Protein AF-A0A940R105-F1 (afdb_monomer)

Mean predicted aligned error: 2.36 Å

Radius of gyration: 15.23 Å; Cα contacts (8 Å, |Δi|>4): 230; chains: 1; bounding box: 35×35×38 Å

Structure (mmCIF, N/CA/C/O backbone):
data_AF-A0A940R105-F1
#
_entry.id   AF-A0A940R105-F1
#
loop_
_atom_site.group_PDB
_atom_site.id
_atom_site.type_symbol
_atom_site.label_atom_id
_atom_site.label_alt_id
_atom_site.label_comp_id
_atom_site.label_asym_id
_atom_site.label_entity_id
_atom_site.label_seq_id
_atom_site.pdbx_PDB_ins_code
_atom_site.Cartn_x
_atom_site.Cartn_y
_atom_site.Cartn_z
_atom_site.occupancy
_atom_site.B_iso_or_equiv
_atom_site.auth_seq_id
_atom_site.auth_comp_id
_atom_site.auth_asym_id
_atom_site.auth_atom_id
_atom_site.pdbx_PDB_model_num
ATOM 1 N N . MET A 1 1 ? 9.827 0.974 -16.600 1.00 92.94 1 MET A N 1
ATOM 2 C CA . MET A 1 1 ? 8.491 1.567 -16.790 1.00 92.94 1 MET A CA 1
ATOM 3 C C . MET A 1 1 ? 8.490 2.946 -16.159 1.00 92.94 1 MET A C 1
ATOM 5 O O . MET A 1 1 ? 9.011 3.076 -15.055 1.00 92.94 1 MET A O 1
ATOM 9 N N . THR A 1 2 ? 7.990 3.961 -16.858 1.00 96.50 2 THR A N 1
ATOM 10 C CA . THR A 1 2 ? 7.765 5.294 -16.276 1.00 96.50 2 THR A CA 1
ATOM 11 C C . THR A 1 2 ? 6.449 5.326 -15.499 1.00 96.50 2 THR A C 1
ATOM 13 O O . THR A 1 2 ? 5.610 4.435 -15.637 1.00 96.50 2 THR A O 1
ATOM 16 N N . ILE A 1 3 ? 6.238 6.355 -14.680 1.00 96.75 3 ILE A N 1
ATOM 17 C CA . ILE A 1 3 ? 4.995 6.475 -13.911 1.00 96.75 3 ILE A CA 1
ATOM 18 C C . ILE A 1 3 ? 3.771 6.687 -14.821 1.00 96.75 3 ILE A C 1
ATOM 20 O O . ILE A 1 3 ? 2.690 6.172 -14.547 1.00 96.75 3 ILE A O 1
ATOM 24 N N . GLU A 1 4 ? 3.940 7.366 -15.957 1.00 97.69 4 GLU A N 1
ATOM 25 C CA . GLU A 1 4 ? 2.885 7.579 -16.954 1.00 97.69 4 GLU A CA 1
ATOM 26 C C . GLU A 1 4 ? 2.471 6.268 -17.638 1.00 97.69 4 GLU A C 1
ATOM 28 O O . GLU A 1 4 ? 1.281 6.025 -17.857 1.00 97.69 4 GLU A O 1
ATOM 33 N N . GLU A 1 5 ? 3.441 5.401 -17.944 1.00 97.88 5 GLU A N 1
ATOM 34 C CA . GLU A 1 5 ? 3.183 4.063 -18.483 1.00 97.88 5 GLU A CA 1
ATOM 35 C C . GLU A 1 5 ? 2.423 3.196 -17.470 1.00 97.88 5 GLU A C 1
ATOM 37 O O . GLU A 1 5 ? 1.481 2.498 -17.847 1.00 97.88 5 GLU A O 1
ATOM 42 N N . ALA A 1 6 ? 2.790 3.274 -16.187 1.00 98.00 6 ALA A N 1
ATOM 43 C CA . ALA A 1 6 ? 2.122 2.543 -15.114 1.00 98.00 6 ALA A CA 1
ATOM 44 C C . ALA A 1 6 ? 0.678 3.015 -14.905 1.00 98.00 6 ALA A C 1
ATOM 46 O O . ALA A 1 6 ? -0.231 2.195 -14.798 1.00 98.00 6 ALA A O 1
ATOM 47 N N . HIS A 1 7 ? 0.437 4.330 -14.925 1.00 97.75 7 HIS A N 1
ATOM 48 C CA . HIS A 1 7 ? -0.919 4.874 -14.878 1.00 97.75 7 HIS A CA 1
ATOM 49 C C . HIS A 1 7 ? -1.757 4.452 -16.084 1.00 97.75 7 HIS A C 1
ATOM 51 O O . HIS A 1 7 ? -2.912 4.073 -15.908 1.00 97.75 7 HIS A O 1
ATOM 57 N N . SER A 1 8 ? -1.181 4.462 -17.286 1.00 97.81 8 SER A N 1
ATOM 58 C CA . SER A 1 8 ? -1.885 4.015 -18.494 1.00 97.81 8 SER A CA 1
ATOM 59 C C . SER A 1 8 ? -2.278 2.537 -18.395 1.00 97.81 8 SER A C 1
ATOM 61 O O . SER A 1 8 ? -3.417 2.181 -18.693 1.00 97.81 8 SER A O 1
ATOM 63 N N . LEU A 1 9 ? -1.362 1.688 -17.910 1.00 97.38 9 LEU A N 1
ATOM 64 C CA . LEU A 1 9 ? -1.628 0.270 -17.671 1.00 97.38 9 LEU A CA 1
ATOM 65 C C . LEU A 1 9 ? -2.746 0.077 -16.642 1.00 97.38 9 LEU A C 1
ATOM 67 O O . LEU A 1 9 ? -3.689 -0.670 -16.887 1.00 97.38 9 LEU A O 1
ATOM 71 N N . LEU A 1 10 ? -2.664 0.788 -15.517 1.00 97.62 10 LEU A N 1
ATOM 72 C CA . LEU A 1 10 ? -3.665 0.749 -14.459 1.00 97.62 10 LEU A CA 1
ATOM 73 C C . LEU A 1 10 ? -5.061 1.142 -14.976 1.00 97.62 10 LEU A C 1
ATOM 75 O O . LEU A 1 10 ? -6.051 0.495 -14.640 1.00 97.62 10 LEU A O 1
ATOM 79 N N . GLU A 1 11 ? -5.163 2.188 -15.799 1.00 96.44 11 GLU A N 1
ATOM 80 C CA . GLU A 1 11 ? -6.444 2.636 -16.358 1.00 96.44 11 GLU A CA 1
ATOM 81 C C . GLU A 1 11 ? -7.064 1.629 -17.332 1.00 96.44 11 GLU A C 1
ATOM 83 O O . GLU A 1 11 ? -8.286 1.462 -17.346 1.00 96.44 11 GLU A O 1
ATOM 88 N N . GLU A 1 12 ? -6.233 0.938 -18.111 1.00 96.94 12 GLU A N 1
ATOM 89 C CA . GLU A 1 12 ? -6.652 -0.136 -19.015 1.00 96.94 12 GLU A CA 1
ATOM 90 C C . GLU A 1 12 ? -7.071 -1.404 -18.245 1.00 96.94 12 GLU A C 1
ATOM 92 O O . GLU A 1 12 ? -8.039 -2.096 -18.601 1.00 96.94 12 GLU A O 1
ATOM 97 N N . TRP A 1 13 ? -6.341 -1.736 -17.180 1.00 97.75 13 TRP A N 1
ATOM 98 C CA . TRP A 1 13 ? -6.495 -3.006 -16.478 1.00 97.75 13 TRP A CA 1
ATOM 99 C C . TRP A 1 13 ? -7.592 -2.983 -15.421 1.00 97.75 13 TRP A C 1
ATOM 101 O O . TRP A 1 13 ? -8.329 -3.963 -15.320 1.00 97.75 13 TRP A O 1
ATOM 111 N N . VAL A 1 14 ? -7.778 -1.851 -14.743 1.00 98.12 14 VAL A N 1
ATOM 112 C CA . VAL A 1 14 ? -8.671 -1.716 -13.587 1.00 98.12 14 VAL A CA 1
ATOM 113 C C . VAL A 1 14 ? -9.808 -0.741 -13.908 1.00 98.12 14 VAL A C 1
ATOM 115 O O . VAL A 1 14 ? -9.671 0.462 -13.657 1.00 98.12 14 VAL A O 1
ATOM 118 N N . PRO A 1 15 ? -10.931 -1.197 -14.503 1.00 95.44 15 PRO A N 1
ATOM 119 C CA . PRO A 1 15 ? -12.074 -0.336 -14.813 1.00 95.44 15 PRO A CA 1
ATOM 120 C C . PRO A 1 15 ? -12.792 0.184 -13.559 1.00 95.44 15 PRO A C 1
ATOM 122 O O . PRO A 1 15 ? -13.407 1.249 -13.616 1.00 95.44 15 PRO A O 1
ATOM 125 N N . ASN A 1 16 ? -12.700 -0.514 -12.424 1.00 97.00 16 ASN A N 1
ATOM 126 C CA . ASN A 1 16 ? -13.264 -0.050 -11.163 1.00 97.00 16 ASN A CA 1
ATOM 127 C C . ASN A 1 16 ? -12.498 1.159 -10.601 1.00 97.00 16 ASN A C 1
ATOM 129 O O . ASN A 1 16 ? -11.385 1.042 -10.090 1.00 97.00 16 ASN A O 1
ATOM 133 N N . GLU A 1 17 ? -13.136 2.329 -10.623 1.00 96.50 17 GLU A N 1
ATOM 134 C CA . GLU A 1 17 ? -12.552 3.584 -10.130 1.00 96.50 17 GLU A CA 1
ATOM 135 C C . GLU A 1 17 ? -12.151 3.536 -8.649 1.00 96.50 17 GLU A C 1
ATOM 137 O O . GLU A 1 17 ? -11.177 4.179 -8.264 1.00 96.50 17 GLU A O 1
ATOM 142 N N . ARG A 1 18 ? -12.862 2.767 -7.812 1.00 95.94 18 ARG A N 1
ATOM 143 C CA . ARG A 1 18 ? -12.542 2.648 -6.380 1.00 95.94 18 ARG A CA 1
ATOM 144 C C . ARG A 1 18 ? -11.294 1.806 -6.156 1.00 95.94 18 ARG A C 1
ATOM 146 O O . ARG A 1 18 ? -10.456 2.199 -5.353 1.00 95.94 18 ARG A O 1
ATOM 153 N N . LEU A 1 19 ? -11.160 0.690 -6.876 1.00 97.38 19 LEU A N 1
ATOM 154 C CA . LEU A 1 19 ? -9.945 -0.128 -6.834 1.00 97.38 19 LEU A CA 1
ATOM 155 C C . LEU A 1 19 ? -8.755 0.660 -7.393 1.00 97.38 19 LEU A C 1
ATOM 157 O O . LEU A 1 19 ? -7.690 0.714 -6.790 1.00 97.38 19 LEU A O 1
ATOM 161 N N . ARG A 1 20 ? -8.974 1.397 -8.485 1.00 97.88 20 ARG A N 1
ATOM 162 C CA . ARG A 1 20 ? -7.962 2.292 -9.047 1.00 97.88 20 ARG A CA 1
ATOM 163 C C . ARG A 1 20 ? -7.516 3.369 -8.055 1.00 97.88 20 ARG A C 1
ATOM 165 O O . ARG A 1 20 ? -6.327 3.670 -7.978 1.00 97.88 20 ARG A O 1
ATOM 172 N N . LEU A 1 21 ? -8.454 3.970 -7.320 1.00 97.94 21 LEU A N 1
ATOM 173 C CA . LEU A 1 21 ? -8.144 4.953 -6.282 1.00 97.94 21 LEU A CA 1
ATOM 174 C C . LEU A 1 21 ? -7.337 4.323 -5.142 1.00 97.94 21 LEU A C 1
ATOM 176 O O . LEU A 1 21 ? -6.340 4.911 -4.736 1.00 97.94 21 LEU A O 1
ATOM 180 N N . HIS A 1 22 ? -7.721 3.130 -4.681 1.00 97.94 22 HIS A N 1
ATOM 181 C CA . HIS A 1 22 ? -6.973 2.364 -3.678 1.00 97.94 22 HIS A CA 1
ATOM 182 C C . HIS A 1 22 ? -5.514 2.152 -4.100 1.00 97.94 22 HIS A C 1
ATOM 184 O O . HIS A 1 22 ? -4.598 2.557 -3.392 1.00 97.94 22 HIS A O 1
ATOM 190 N N . MET A 1 23 ? -5.280 1.649 -5.310 1.00 98.50 23 MET A N 1
ATOM 191 C CA . MET A 1 23 ? -3.924 1.406 -5.814 1.00 98.50 23 MET A CA 1
ATOM 192 C C . MET A 1 23 ? -3.110 2.701 -5.957 1.00 98.50 23 MET A C 1
ATOM 194 O O . MET A 1 23 ? -1.934 2.749 -5.600 1.00 98.50 23 MET A O 1
ATOM 198 N N . LYS A 1 24 ? -3.733 3.799 -6.411 1.00 98.69 24 LYS A N 1
ATOM 199 C CA . LYS A 1 24 ? -3.088 5.128 -6.441 1.00 98.69 24 LYS A CA 1
ATOM 200 C C . LYS A 1 24 ? -2.701 5.604 -5.039 1.00 98.69 24 LYS A C 1
ATOM 202 O O . LYS A 1 24 ? -1.634 6.186 -4.859 1.00 98.69 24 LYS A O 1
ATOM 207 N N . GLN A 1 25 ? -3.564 5.363 -4.058 1.00 98.62 25 GLN A N 1
ATOM 208 C CA . GLN A 1 25 ? -3.335 5.705 -2.660 1.00 98.62 25 GLN A CA 1
ATOM 209 C C . GLN A 1 25 ? -2.177 4.895 -2.064 1.00 98.62 25 GLN A C 1
ATOM 211 O O . GLN A 1 25 ? -1.256 5.495 -1.511 1.00 98.62 25 GLN A O 1
ATOM 216 N N . VAL A 1 26 ? -2.167 3.572 -2.249 1.00 98.75 26 VAL A N 1
ATOM 217 C CA . VAL A 1 26 ? -1.074 2.695 -1.795 1.00 98.75 26 VAL A CA 1
ATOM 218 C C . VAL A 1 26 ? 0.245 3.076 -2.472 1.00 98.75 26 VAL A C 1
ATOM 220 O O . VAL A 1 26 ? 1.250 3.240 -1.786 1.00 98.75 26 VAL A O 1
ATOM 223 N N . GLY A 1 27 ? 0.253 3.310 -3.790 1.00 98.62 27 GLY A N 1
ATOM 224 C CA . GLY A 1 27 ? 1.443 3.763 -4.522 1.00 98.62 27 GLY A CA 1
ATOM 225 C C . GLY A 1 27 ? 2.023 5.077 -3.986 1.00 98.62 27 GLY A C 1
ATOM 226 O O . GLY A 1 27 ? 3.232 5.183 -3.770 1.00 98.62 27 GLY A O 1
ATOM 227 N N . ALA A 1 28 ? 1.172 6.064 -3.694 1.00 98.62 28 ALA A N 1
ATOM 228 C CA . ALA A 1 28 ? 1.615 7.336 -3.126 1.00 98.62 28 ALA A CA 1
ATOM 229 C C . ALA A 1 28 ? 2.181 7.187 -1.706 1.00 98.62 28 ALA A C 1
ATOM 231 O O . ALA A 1 28 ? 3.229 7.760 -1.405 1.00 98.62 28 ALA A O 1
ATOM 232 N N . VAL A 1 29 ? 1.531 6.391 -0.850 1.00 98.75 29 VAL A N 1
ATOM 233 C CA . VAL A 1 29 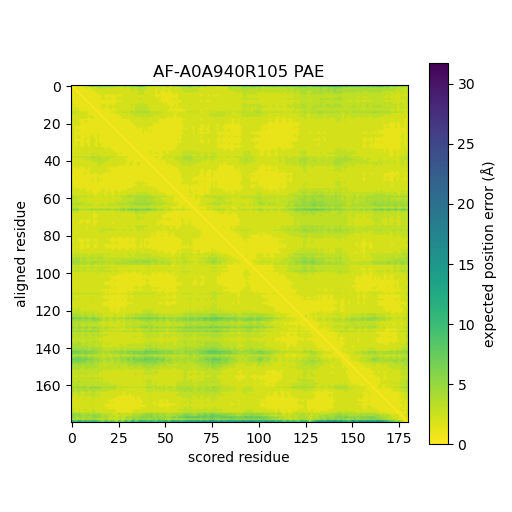? 2.013 6.102 0.511 1.00 98.75 29 VAL A CA 1
ATOM 234 C C . VAL A 1 29 ? 3.350 5.355 0.465 1.00 98.75 29 VAL A C 1
ATOM 236 O O . VAL A 1 29 ? 4.289 5.743 1.157 1.00 98.75 29 VAL A O 1
ATOM 239 N N . MET A 1 30 ? 3.480 4.348 -0.402 1.00 98.75 30 MET A N 1
ATOM 240 C CA . MET A 1 30 ? 4.726 3.606 -0.623 1.00 98.75 30 MET A CA 1
ATOM 241 C C . MET A 1 30 ? 5.872 4.535 -1.044 1.00 98.75 30 MET A C 1
ATOM 243 O O . MET A 1 30 ? 6.951 4.508 -0.449 1.00 98.75 30 MET A O 1
ATOM 247 N N . LYS A 1 31 ? 5.638 5.409 -2.030 1.00 98.75 31 LYS A N 1
ATOM 248 C CA . LYS A 1 31 ? 6.629 6.394 -2.486 1.00 98.75 31 LYS A CA 1
ATOM 249 C C . LYS A 1 31 ? 7.051 7.346 -1.371 1.00 98.75 31 LYS A C 1
ATOM 251 O O . LYS A 1 31 ? 8.242 7.599 -1.194 1.00 98.75 31 LYS A O 1
ATOM 256 N N . ALA A 1 32 ? 6.077 7.888 -0.640 1.00 98.69 32 ALA A N 1
ATOM 257 C CA . ALA A 1 32 ? 6.341 8.801 0.460 1.00 98.69 32 ALA A CA 1
ATOM 258 C C . ALA A 1 32 ? 7.185 8.112 1.538 1.00 98.69 32 ALA A C 1
ATOM 260 O O . ALA A 1 32 ? 8.148 8.699 2.028 1.00 98.69 32 ALA A O 1
ATOM 261 N N . TRP A 1 33 ? 6.879 6.853 1.869 1.00 98.75 33 TRP A N 1
ATOM 262 C CA . TRP A 1 33 ? 7.635 6.095 2.865 1.00 98.75 33 TRP A CA 1
ATOM 263 C C . TRP A 1 33 ? 9.086 5.890 2.438 1.00 98.75 33 TRP A C 1
ATOM 265 O O . TRP A 1 33 ? 10.003 6.168 3.211 1.00 98.75 33 TRP A O 1
ATOM 275 N N . ALA A 1 34 ? 9.301 5.480 1.186 1.00 98.75 34 ALA A N 1
ATOM 276 C CA . ALA A 1 34 ? 10.638 5.321 0.628 1.00 98.75 34 ALA A CA 1
ATOM 277 C C . ALA A 1 34 ? 11.473 6.603 0.789 1.00 98.75 34 ALA A C 1
ATOM 279 O O . ALA A 1 34 ? 12.618 6.557 1.233 1.00 98.75 34 ALA A O 1
ATOM 280 N N . ILE A 1 35 ? 10.893 7.765 0.480 1.00 98.69 35 ILE A N 1
ATOM 281 C CA . ILE A 1 35 ? 11.593 9.052 0.567 1.00 98.69 35 ILE A CA 1
ATOM 282 C C . ILE A 1 35 ? 11.839 9.453 2.028 1.00 98.69 35 ILE A C 1
ATOM 284 O O . ILE A 1 35 ? 12.961 9.799 2.393 1.00 98.69 35 ILE A O 1
ATOM 288 N N . GLU A 1 36 ? 10.804 9.426 2.866 1.00 98.50 36 GLU A N 1
ATOM 289 C CA . GLU A 1 36 ? 10.835 10.049 4.194 1.00 98.50 36 GLU A CA 1
ATOM 290 C C . GLU A 1 36 ? 11.417 9.158 5.289 1.00 98.50 36 GLU A C 1
ATOM 292 O O . GLU A 1 36 ? 11.952 9.668 6.277 1.00 98.50 36 GLU A O 1
ATOM 297 N N . LYS A 1 37 ? 11.279 7.837 5.153 1.00 98.25 37 LYS A N 1
ATOM 298 C CA . LYS A 1 37 ? 11.692 6.865 6.173 1.00 98.25 37 LYS A CA 1
ATOM 299 C C . LYS A 1 37 ? 12.920 6.077 5.751 1.00 98.25 37 LYS A C 1
ATOM 301 O O . LYS A 1 37 ? 13.809 5.879 6.575 1.00 98.25 37 LYS A O 1
ATOM 306 N N . GLU A 1 38 ? 13.017 5.727 4.471 1.00 98.00 38 GLU A N 1
ATOM 307 C CA . GLU A 1 38 ? 14.151 4.957 3.942 1.00 98.00 38 GLU A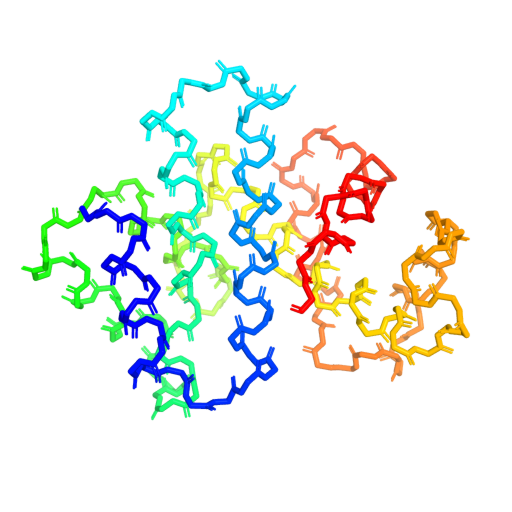 CA 1
ATOM 308 C C . GLU A 1 38 ? 15.254 5.838 3.328 1.00 98.00 38 GLU A C 1
ATOM 310 O O . GLU A 1 38 ? 16.328 5.337 3.003 1.00 98.00 38 GLU A O 1
ATOM 315 N N . ASN A 1 39 ? 15.037 7.156 3.199 1.00 98.12 39 ASN A N 1
ATOM 316 C CA . ASN A 1 39 ? 15.949 8.093 2.521 1.00 98.12 39 ASN A CA 1
ATOM 317 C C . ASN A 1 39 ? 16.301 7.651 1.086 1.00 98.12 39 ASN A C 1
ATOM 319 O O . ASN A 1 39 ? 17.433 7.820 0.624 1.00 98.12 39 ASN A O 1
ATOM 323 N N . ALA A 1 40 ? 15.332 7.052 0.394 1.00 98.38 40 ALA A N 1
ATOM 324 C CA . ALA A 1 40 ? 15.493 6.514 -0.946 1.00 98.38 40 ALA A CA 1
ATOM 325 C C . ALA A 1 40 ? 15.748 7.617 -1.984 1.00 98.38 40 ALA A C 1
ATOM 327 O O . ALA A 1 40 ? 15.188 8.715 -1.917 1.00 98.38 40 ALA A O 1
ATOM 328 N N . ASP A 1 41 ? 16.558 7.300 -2.995 1.00 98.44 41 ASP A N 1
ATOM 329 C CA . ASP A 1 41 ? 16.679 8.142 -4.180 1.00 98.44 41 ASP A CA 1
ATOM 330 C C . ASP A 1 41 ? 15.425 8.053 -5.070 1.00 98.44 41 ASP A C 1
ATOM 332 O O . ASP A 1 41 ? 14.531 7.230 -4.863 1.00 98.44 41 ASP A O 1
ATOM 336 N N . ALA A 1 42 ? 15.346 8.912 -6.088 1.00 98.06 42 ALA A N 1
ATOM 337 C CA . ALA A 1 42 ? 14.175 8.977 -6.963 1.00 98.06 42 ALA A CA 1
ATOM 338 C C . ALA A 1 42 ? 13.908 7.660 -7.716 1.00 98.06 42 ALA A C 1
ATOM 340 O O . ALA A 1 42 ? 12.753 7.319 -7.961 1.00 98.06 42 ALA A O 1
ATOM 341 N N . ALA A 1 43 ? 14.961 6.918 -8.076 1.00 98.12 43 ALA A N 1
ATOM 342 C CA . ALA A 1 43 ? 14.829 5.646 -8.780 1.00 98.12 43 ALA A CA 1
ATOM 343 C C . ALA A 1 43 ? 14.254 4.557 -7.864 1.00 98.12 43 ALA A C 1
ATOM 345 O O . ALA A 1 43 ? 13.351 3.825 -8.262 1.00 98.12 43 ALA A O 1
ATOM 346 N N . THR A 1 44 ? 14.727 4.490 -6.621 1.00 98.56 44 THR A N 1
ATOM 347 C CA . THR A 1 44 ? 14.237 3.553 -5.609 1.00 98.56 44 THR A CA 1
ATOM 348 C C . THR A 1 44 ? 12.820 3.916 -5.173 1.00 98.56 44 THR A C 1
ATOM 350 O O . THR A 1 44 ? 11.959 3.044 -5.134 1.00 98.56 44 THR A O 1
ATOM 353 N N . ALA A 1 45 ? 12.523 5.196 -4.938 1.00 98.69 45 ALA A N 1
ATOM 354 C CA . ALA A 1 45 ? 11.169 5.645 -4.609 1.00 98.69 45 ALA A CA 1
ATOM 355 C C . ALA A 1 45 ? 10.156 5.334 -5.728 1.00 98.69 45 ALA A C 1
ATOM 357 O O . ALA A 1 45 ? 9.012 4.987 -5.439 1.00 98.69 45 ALA A O 1
ATOM 358 N N . LEU A 1 46 ? 10.576 5.392 -6.999 1.00 98.75 46 LEU A N 1
ATOM 359 C CA . LEU A 1 46 ? 9.738 4.972 -8.124 1.00 98.75 46 LEU A CA 1
ATOM 360 C C . LEU A 1 46 ? 9.421 3.469 -8.074 1.00 98.75 46 LEU A C 1
ATOM 362 O O . LEU A 1 46 ? 8.293 3.096 -8.371 1.00 98.75 46 LEU A O 1
ATOM 366 N N . LYS A 1 47 ? 10.356 2.599 -7.662 1.00 98.75 47 LYS A N 1
ATOM 367 C CA . LYS A 1 47 ? 10.062 1.161 -7.484 1.00 98.75 47 LYS A CA 1
ATOM 368 C C . LYS A 1 47 ? 8.924 0.938 -6.481 1.00 98.75 47 LYS A C 1
ATOM 370 O O . LYS A 1 47 ? 8.000 0.181 -6.764 1.00 98.75 47 LYS A O 1
ATOM 375 N N . TRP A 1 48 ? 8.971 1.642 -5.350 1.00 98.88 48 TRP A N 1
ATOM 376 C CA . TRP A 1 48 ? 7.940 1.584 -4.310 1.00 98.88 48 TRP A CA 1
ATOM 377 C C . TRP A 1 48 ? 6.583 2.078 -4.826 1.00 98.88 48 TRP A C 1
ATOM 379 O O . TRP A 1 48 ? 5.563 1.428 -4.602 1.00 98.88 48 TRP A O 1
ATOM 389 N N . GLU A 1 49 ? 6.578 3.193 -5.563 1.00 98.81 49 GLU A N 1
ATOM 390 C CA . GLU A 1 49 ? 5.371 3.730 -6.200 1.00 98.81 49 GLU A CA 1
ATOM 391 C C . GLU A 1 49 ? 4.759 2.733 -7.189 1.00 98.81 49 GLU A C 1
ATOM 393 O O . GLU A 1 49 ? 3.558 2.483 -7.136 1.00 98.81 49 GLU A O 1
ATOM 398 N N . LEU A 1 50 ? 5.580 2.131 -8.057 1.00 98.88 50 LEU A N 1
ATOM 399 C CA . LEU A 1 50 ? 5.134 1.152 -9.050 1.00 98.88 50 LEU A CA 1
ATOM 400 C C . LEU A 1 50 ? 4.537 -0.097 -8.399 1.00 98.88 50 LEU A C 1
ATOM 402 O O . LEU A 1 50 ? 3.499 -0.568 -8.859 1.00 98.88 50 LEU A O 1
ATOM 406 N N . ALA A 1 51 ? 5.160 -0.608 -7.332 1.00 98.81 51 ALA A N 1
ATOM 407 C CA . ALA A 1 51 ? 4.652 -1.771 -6.613 1.00 98.81 51 ALA A CA 1
ATOM 408 C C . ALA A 1 51 ? 3.254 -1.496 -6.039 1.00 98.81 51 ALA A C 1
ATOM 410 O O . ALA A 1 51 ? 2.308 -2.223 -6.335 1.00 98.81 51 ALA A O 1
ATOM 411 N N . GLY A 1 52 ? 3.089 -0.388 -5.310 1.00 98.69 52 GLY A N 1
ATOM 412 C CA . GLY A 1 52 ? 1.784 -0.006 -4.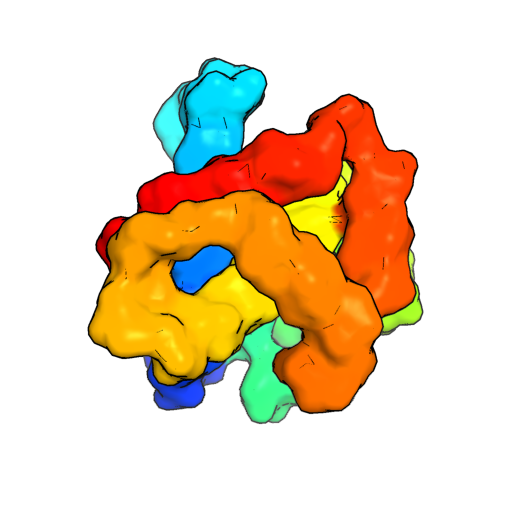768 1.00 98.69 52 GLY A CA 1
ATOM 413 C C . GLY A 1 52 ? 0.746 0.314 -5.851 1.00 98.69 52 GLY A C 1
ATOM 414 O O . GLY A 1 52 ? -0.419 -0.045 -5.709 1.00 98.69 52 GLY A O 1
ATOM 415 N N . LEU A 1 53 ? 1.154 0.928 -6.964 1.00 98.62 53 LEU A N 1
ATOM 416 C CA . LEU A 1 53 ? 0.247 1.326 -8.043 1.00 98.62 53 LEU A CA 1
ATOM 417 C C . LEU A 1 53 ? -0.283 0.149 -8.872 1.00 98.62 53 LEU A C 1
ATOM 419 O O . LEU A 1 53 ? -1.293 0.319 -9.551 1.00 98.62 53 LEU A O 1
ATOM 423 N N . LEU A 1 54 ? 0.394 -1.004 -8.861 1.00 98.75 54 LEU A N 1
ATOM 424 C CA . LEU A 1 54 ? 0.090 -2.132 -9.748 1.00 98.75 54 LEU A CA 1
ATOM 425 C C . LEU A 1 54 ? -0.250 -3.441 -9.019 1.00 98.75 54 LEU A C 1
ATOM 427 O O . LEU A 1 54 ? -0.639 -4.381 -9.705 1.00 98.75 54 LEU A O 1
ATOM 431 N N . HIS A 1 55 ? -0.143 -3.513 -7.685 1.00 98.62 55 HIS A N 1
ATOM 432 C CA . HIS A 1 55 ? -0.280 -4.778 -6.943 1.00 98.62 55 HIS A CA 1
ATOM 433 C C . HIS A 1 55 ? -1.568 -5.562 -7.243 1.00 98.62 55 HIS A C 1
ATOM 435 O O . HIS A 1 55 ? -1.489 -6.753 -7.514 1.00 98.62 55 HIS A O 1
ATOM 441 N N . ASP A 1 56 ? -2.706 -4.870 -7.314 1.00 98.25 56 ASP A N 1
ATOM 442 C CA . ASP A 1 56 ? -4.044 -5.427 -7.573 1.00 98.25 56 ASP A CA 1
ATOM 443 C C . ASP A 1 56 ? -4.502 -5.374 -9.044 1.00 98.25 56 ASP A C 1
ATOM 445 O O . ASP A 1 56 ? -5.691 -5.518 -9.344 1.00 98.25 56 ASP A O 1
ATOM 449 N N . ALA A 1 57 ? -3.609 -5.102 -10.002 1.00 98.06 57 ALA A N 1
ATOM 450 C CA . ALA A 1 57 ? -4.036 -4.729 -11.357 1.00 98.06 57 ALA A CA 1
ATOM 451 C C . ALA A 1 57 ? -4.815 -5.837 -12.095 1.00 98.06 57 ALA A C 1
ATOM 453 O O . ALA A 1 57 ? -5.588 -5.548 -13.011 1.00 98.06 57 ALA A O 1
ATOM 454 N N . ASP A 1 58 ? -4.630 -7.097 -11.708 1.00 97.62 58 ASP A N 1
ATOM 455 C CA . ASP A 1 58 ? -5.355 -8.258 -12.222 1.00 97.62 58 ASP A CA 1
ATOM 456 C C . ASP A 1 58 ? -6.545 -8.698 -11.350 1.00 97.62 58 ASP A C 1
ATOM 458 O O . ASP A 1 58 ? -7.371 -9.471 -11.838 1.00 97.62 58 ASP A O 1
ATOM 462 N N . TRP A 1 59 ? -6.705 -8.169 -10.130 1.00 96.38 59 TRP A N 1
ATOM 463 C CA . TRP A 1 59 ? -7.684 -8.637 -9.136 1.00 96.38 59 TRP A CA 1
ATOM 464 C C . TRP A 1 59 ? -9.128 -8.665 -9.653 1.00 96.38 59 TRP A C 1
ATOM 466 O O . TRP A 1 59 ? -9.824 -9.670 -9.540 1.00 96.38 59 TRP A O 1
ATOM 476 N N . GLU A 1 60 ? -9.601 -7.571 -10.261 1.00 94.06 60 GLU A N 1
ATOM 477 C CA . GLU A 1 60 ? -10.997 -7.466 -10.714 1.00 94.06 60 GLU A CA 1
ATOM 478 C C . GLU A 1 60 ? -11.322 -8.439 -11.860 1.00 94.06 60 GLU A C 1
ATOM 480 O O . GLU A 1 60 ? -12.426 -8.983 -11.926 1.00 94.06 60 GLU A O 1
ATOM 485 N N . LYS A 1 61 ? -10.376 -8.642 -12.784 1.00 94.88 61 LYS A N 1
ATOM 486 C CA . LYS A 1 61 ? -10.583 -9.452 -13.995 1.00 94.88 61 LYS A CA 1
ATOM 487 C C . LYS A 1 61 ? -10.263 -10.929 -13.770 1.00 94.88 61 LYS A C 1
ATOM 489 O O . LYS A 1 61 ? -10.877 -11.775 -14.419 1.00 94.88 61 LYS A O 1
ATOM 494 N N . TYR A 1 62 ? -9.321 -11.224 -12.877 1.00 95.81 62 TYR A N 1
ATOM 495 C CA . TYR A 1 62 ? -8.750 -12.552 -12.663 1.00 95.81 62 TYR A CA 1
ATOM 496 C C . TYR A 1 62 ? -8.559 -12.867 -11.165 1.00 95.81 62 TYR A C 1
ATOM 498 O O . TYR A 1 62 ? -7.450 -13.199 -10.750 1.00 95.81 62 TYR A O 1
ATOM 506 N N . PRO A 1 63 ? -9.615 -12.800 -10.334 1.00 94.44 63 PRO A N 1
ATOM 507 C CA . PRO A 1 63 ? -9.482 -12.945 -8.881 1.00 94.44 63 PRO A CA 1
ATOM 508 C C . PRO A 1 63 ? -8.932 -14.312 -8.445 1.00 94.44 63 PRO A C 1
ATOM 510 O O . PRO A 1 63 ? -8.170 -14.385 -7.489 1.00 94.44 63 PRO A O 1
ATOM 513 N N . ASP A 1 64 ? -9.274 -15.392 -9.158 1.00 94.94 64 ASP A N 1
ATOM 514 C CA . ASP A 1 64 ? -8.806 -16.754 -8.842 1.00 94.94 64 ASP A CA 1
ATOM 515 C C . ASP A 1 64 ? -7.338 -16.997 -9.240 1.00 94.94 64 ASP A C 1
ATOM 517 O O . ASP A 1 64 ? -6.722 -17.962 -8.790 1.00 94.94 64 ASP A O 1
ATOM 521 N N . ASP A 1 65 ? -6.793 -16.139 -10.105 1.00 94.75 65 ASP A N 1
ATOM 522 C CA . ASP A 1 65 ? -5.432 -16.232 -10.635 1.00 94.75 65 ASP A CA 1
ATOM 523 C C . ASP A 1 65 ? -4.516 -15.117 -10.110 1.00 94.75 65 ASP A C 1
ATOM 525 O O . ASP A 1 65 ? -3.341 -15.080 -10.466 1.00 94.75 65 ASP A O 1
ATOM 529 N N . HIS A 1 66 ? -5.012 -14.204 -9.280 1.00 96.44 66 HIS A N 1
ATOM 530 C CA . HIS A 1 66 ? -4.208 -13.142 -8.687 1.00 96.44 66 HIS A CA 1
ATOM 531 C C . HIS A 1 66 ? -3.159 -13.728 -7.714 1.00 96.44 66 HIS A C 1
ATOM 533 O O . HIS A 1 66 ? -3.475 -14.619 -6.927 1.00 96.44 66 HIS A O 1
ATOM 539 N N . CYS A 1 67 ? -1.887 -13.312 -7.722 1.00 95.19 67 CYS A N 1
ATOM 540 C CA . CYS A 1 67 ? -1.227 -12.255 -8.517 1.00 95.19 67 CYS A CA 1
ATOM 541 C C . CYS A 1 67 ? -0.570 -12.727 -9.830 1.00 95.19 67 CYS A C 1
ATOM 543 O O . CYS A 1 67 ? 0.263 -12.020 -10.405 1.00 95.19 67 CYS A O 1
ATOM 545 N N . ARG A 1 68 ? -0.817 -13.960 -10.280 1.00 96.56 68 ARG A N 1
ATOM 546 C CA . ARG A 1 68 ? -0.061 -14.580 -11.379 1.00 96.56 68 ARG A CA 1
ATOM 547 C C . ARG A 1 68 ? -0.138 -13.759 -12.667 1.00 96.56 68 ARG A C 1
ATOM 549 O O . ARG A 1 68 ? 0.876 -13.605 -13.344 1.00 96.56 68 ARG A O 1
ATOM 556 N N . ILE A 1 69 ? -1.314 -13.228 -13.005 1.00 98.12 69 ILE A N 1
ATOM 557 C CA . ILE A 1 69 ? -1.532 -12.531 -14.280 1.00 98.12 69 ILE A CA 1
ATOM 558 C C . ILE A 1 69 ? -0.754 -11.215 -14.327 1.00 98.12 69 ILE A C 1
ATOM 560 O O . ILE A 1 69 ? -0.123 -10.919 -15.345 1.00 98.12 69 ILE A O 1
ATOM 564 N N . ILE A 1 70 ? -0.767 -10.430 -13.245 1.00 98.00 70 ILE A N 1
ATOM 565 C CA . ILE A 1 70 ? 0.015 -9.192 -13.204 1.00 98.00 70 ILE A CA 1
ATOM 566 C C . ILE A 1 70 ? 1.520 -9.478 -13.186 1.00 98.00 70 ILE A C 1
ATOM 568 O O . ILE A 1 70 ? 2.274 -8.798 -13.881 1.00 98.00 70 ILE A O 1
ATOM 572 N N . ILE A 1 71 ? 1.968 -10.518 -12.477 1.00 98.12 71 ILE A N 1
ATOM 573 C CA . ILE A 1 71 ? 3.384 -10.911 -12.441 1.00 98.12 71 ILE A CA 1
ATOM 574 C C . ILE A 1 71 ? 3.885 -11.271 -13.846 1.00 98.12 71 ILE A C 1
ATOM 576 O O . ILE A 1 71 ? 4.867 -10.687 -14.302 1.00 98.12 71 ILE A O 1
ATOM 580 N N . GLU A 1 72 ? 3.177 -12.147 -14.567 1.00 98.25 72 GLU A N 1
ATOM 581 C CA . GLU A 1 72 ? 3.532 -12.548 -15.939 1.00 98.25 72 GLU A CA 1
ATOM 582 C C . GLU A 1 72 ? 3.624 -11.335 -16.888 1.00 98.25 72 GLU A C 1
ATOM 584 O O . GLU A 1 72 ? 4.516 -11.248 -17.741 1.00 98.25 72 GLU A O 1
ATOM 589 N N . GLU A 1 73 ? 2.723 -10.359 -16.735 1.00 98.19 73 GLU A N 1
ATOM 590 C CA . GLU A 1 73 ? 2.739 -9.128 -17.527 1.00 98.19 73 GLU A CA 1
ATOM 591 C C . GLU A 1 73 ? 3.967 -8.258 -17.232 1.00 98.19 73 GLU A C 1
ATOM 593 O O . GLU A 1 73 ? 4.598 -7.730 -18.157 1.00 98.19 73 GLU A O 1
ATOM 598 N N . LEU A 1 74 ? 4.319 -8.099 -15.956 1.00 98.25 74 LEU A N 1
ATOM 599 C CA . LEU A 1 74 ? 5.468 -7.299 -15.533 1.00 98.25 74 LEU A CA 1
ATOM 600 C C . LEU A 1 74 ? 6.795 -7.970 -15.910 1.00 98.25 74 LEU A C 1
ATOM 602 O O . LEU A 1 74 ? 7.716 -7.283 -16.360 1.00 98.25 74 LEU A O 1
ATOM 606 N N . GLU A 1 75 ? 6.878 -9.298 -15.843 1.00 98.44 75 GLU A N 1
ATOM 607 C CA . GLU A 1 75 ? 8.019 -10.068 -16.352 1.00 98.44 75 GLU A CA 1
ATOM 608 C C . GLU A 1 75 ? 8.193 -9.874 -17.863 1.00 98.44 75 GLU A C 1
ATOM 610 O O . GLU A 1 75 ? 9.292 -9.567 -18.335 1.00 98.44 75 GLU A O 1
ATOM 615 N N . ARG A 1 76 ? 7.103 -9.958 -18.640 1.00 98.19 76 ARG A N 1
ATOM 616 C CA . ARG A 1 76 ? 7.126 -9.712 -20.093 1.00 98.19 76 ARG A CA 1
ATOM 617 C C . ARG A 1 76 ? 7.61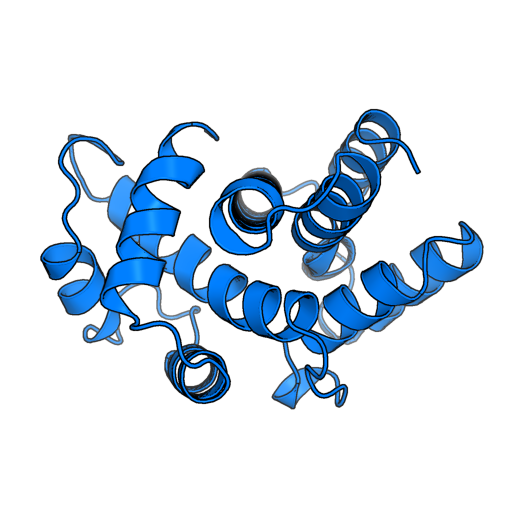3 -8.303 -20.433 1.00 98.19 76 ARG A C 1
ATOM 619 O O . ARG A 1 76 ? 8.293 -8.107 -21.443 1.00 98.19 76 ARG A O 1
ATOM 626 N N . ARG A 1 77 ? 7.271 -7.322 -19.596 1.00 97.75 77 ARG A N 1
ATOM 627 C CA . ARG A 1 77 ? 7.725 -5.926 -19.702 1.00 97.75 77 ARG A CA 1
ATOM 628 C C . ARG A 1 77 ? 9.135 -5.694 -19.153 1.00 97.75 77 ARG A C 1
ATOM 630 O O . ARG A 1 77 ? 9.611 -4.564 -19.235 1.00 97.75 77 ARG A O 1
ATOM 637 N N . GLN A 1 78 ? 9.797 -6.733 -18.638 1.00 97.81 78 GLN A N 1
ATOM 638 C CA . GLN A 1 78 ? 11.135 -6.670 -18.042 1.00 97.81 78 GLN A CA 1
ATOM 639 C C . GLN A 1 78 ? 11.206 -5.639 -16.908 1.00 97.81 78 GLN A C 1
ATOM 641 O O . GLN A 1 78 ? 12.140 -4.839 -16.823 1.00 97.81 78 GLN A O 1
ATOM 646 N N . ILE A 1 79 ? 10.172 -5.617 -16.066 1.00 98.31 79 ILE A N 1
ATOM 647 C CA . ILE A 1 79 ? 10.152 -4.781 -14.868 1.00 98.31 79 ILE A CA 1
ATOM 648 C C . ILE A 1 79 ? 11.138 -5.328 -13.843 1.00 98.31 79 ILE A C 1
ATOM 650 O O . ILE A 1 79 ? 11.461 -6.513 -13.827 1.00 98.31 79 ILE A O 1
ATOM 654 N N . ASP A 1 80 ? 11.654 -4.418 -13.023 1.00 98.25 80 ASP A N 1
ATOM 655 C CA . ASP A 1 80 ? 12.625 -4.728 -11.988 1.00 98.25 80 ASP A CA 1
ATOM 656 C C . ASP A 1 80 ? 12.108 -5.857 -11.067 1.00 98.25 80 ASP A C 1
ATOM 658 O O . ASP A 1 80 ? 10.985 -5.745 -10.558 1.00 98.25 80 ASP A O 1
ATOM 662 N N . PRO A 1 81 ? 12.895 -6.928 -10.846 1.00 98.38 81 PRO A N 1
ATOM 663 C CA . PRO A 1 81 ? 12.478 -8.062 -10.026 1.00 98.38 81 PRO A CA 1
ATOM 664 C C . PRO A 1 81 ? 12.062 -7.688 -8.602 1.00 98.38 81 PRO A C 1
ATOM 666 O O . PRO A 1 81 ? 11.180 -8.347 -8.058 1.00 98.38 81 PRO A O 1
ATOM 669 N N . ASP A 1 82 ? 12.623 -6.622 -8.018 1.00 98.44 82 ASP A N 1
ATOM 670 C CA . ASP A 1 82 ? 12.243 -6.177 -6.671 1.00 98.44 82 ASP A CA 1
ATOM 671 C C . ASP A 1 82 ? 10.780 -5.706 -6.643 1.00 98.44 82 ASP A C 1
ATOM 673 O O . ASP A 1 82 ? 10.048 -5.970 -5.693 1.00 98.44 82 ASP A O 1
ATOM 677 N N . VAL A 1 83 ? 10.326 -5.023 -7.703 1.00 98.81 83 VAL A N 1
ATOM 678 C CA . VAL A 1 83 ? 8.932 -4.557 -7.832 1.00 98.81 83 VAL A CA 1
ATOM 679 C C . VAL A 1 83 ? 7.991 -5.748 -7.983 1.00 98.81 83 VAL A C 1
ATOM 681 O O . VAL A 1 83 ? 6.941 -5.787 -7.346 1.00 98.81 83 VAL A O 1
ATOM 684 N N . ILE A 1 84 ? 8.378 -6.726 -8.806 1.00 98.75 84 ILE A N 1
ATOM 685 C CA . ILE A 1 84 ? 7.591 -7.942 -9.044 1.00 98.75 84 ILE A CA 1
ATOM 686 C C . ILE A 1 84 ? 7.480 -8.765 -7.756 1.00 98.75 84 ILE A C 1
ATOM 688 O O . ILE A 1 84 ? 6.382 -9.191 -7.409 1.00 98.75 84 ILE A O 1
ATOM 692 N N . HIS A 1 85 ? 8.583 -8.947 -7.025 1.00 98.81 85 HIS A N 1
ATOM 693 C CA . HIS A 1 85 ? 8.589 -9.674 -5.755 1.00 98.81 85 HIS A CA 1
ATOM 694 C C . HIS A 1 85 ? 7.706 -8.990 -4.708 1.00 98.81 85 HIS A C 1
ATOM 696 O O . HIS A 1 85 ? 6.866 -9.639 -4.090 1.00 98.81 85 HIS A O 1
ATOM 702 N N . CYS A 1 86 ? 7.833 -7.669 -4.574 1.00 98.81 86 CYS A N 1
ATOM 703 C CA . CYS A 1 86 ? 7.000 -6.877 -3.679 1.00 98.81 86 CYS A CA 1
ATOM 704 C C . CYS A 1 86 ? 5.505 -7.075 -3.979 1.00 98.81 86 CYS A C 1
ATOM 706 O O . CYS A 1 86 ? 4.752 -7.446 -3.080 1.00 98.81 86 CYS A O 1
ATOM 708 N N . ILE A 1 87 ? 5.096 -6.968 -5.251 1.00 98.75 87 ILE A N 1
ATOM 709 C CA . ILE A 1 87 ? 3.718 -7.264 -5.680 1.00 98.75 87 ILE A CA 1
ATOM 710 C C . ILE A 1 87 ? 3.335 -8.716 -5.375 1.00 98.75 87 ILE A C 1
ATOM 712 O O . ILE A 1 87 ? 2.249 -8.962 -4.871 1.00 98.75 87 ILE A O 1
ATOM 716 N N . ALA A 1 88 ? 4.194 -9.698 -5.631 1.00 98.38 88 ALA A N 1
ATOM 717 C CA . ALA A 1 88 ? 3.872 -11.099 -5.355 1.00 98.38 88 ALA A CA 1
ATOM 718 C C . ALA A 1 88 ? 3.688 -11.389 -3.852 1.00 98.38 88 ALA A C 1
ATOM 720 O O . ALA A 1 88 ? 2.932 -12.284 -3.478 1.00 98.38 88 ALA A O 1
ATOM 721 N N . SER A 1 89 ? 4.368 -10.625 -2.996 1.00 98.25 89 SER A N 1
ATOM 722 C CA . SER A 1 89 ? 4.425 -10.835 -1.546 1.00 98.25 89 SER A CA 1
ATOM 723 C C . SER A 1 89 ? 3.370 -10.081 -0.728 1.00 98.25 89 SER A C 1
ATOM 725 O O . SER A 1 89 ? 3.331 -10.251 0.489 1.00 98.25 89 SER A O 1
ATOM 727 N N . HIS A 1 90 ? 2.509 -9.261 -1.348 1.00 97.62 90 HIS A N 1
ATOM 728 C CA . HIS A 1 90 ? 1.554 -8.418 -0.605 1.00 97.62 90 HIS A CA 1
ATOM 729 C C . HIS A 1 90 ? 0.407 -9.202 0.066 1.00 97.62 90 HIS A C 1
ATOM 731 O O . HIS A 1 90 ? -0.325 -8.648 0.877 1.00 97.62 90 HIS A O 1
ATOM 737 N N . GLY A 1 91 ? 0.279 -10.500 -0.224 1.00 96.25 91 GLY A N 1
ATOM 738 C CA . GLY A 1 91 ? -0.675 -11.412 0.405 1.00 96.25 91 GLY A CA 1
ATOM 739 C C . GLY A 1 91 ? -0.062 -12.802 0.602 1.00 96.25 91 GLY A C 1
ATOM 740 O O . GLY A 1 91 ? -0.484 -13.751 -0.062 1.00 96.25 91 GLY A O 1
ATOM 741 N N . PRO A 1 92 ? 0.925 -12.973 1.503 1.00 96.56 92 PRO A N 1
ATOM 742 C CA . PRO A 1 92 ? 1.746 -14.188 1.584 1.00 96.56 92 PRO A CA 1
ATOM 743 C C . PRO A 1 92 ? 0.920 -15.457 1.827 1.00 96.56 92 PRO A C 1
ATOM 745 O O . PRO A 1 92 ? 1.185 -16.508 1.243 1.00 96.56 92 PRO A O 1
ATOM 748 N N . LYS A 1 93 ? -0.146 -15.350 2.628 1.00 94.81 93 LYS A N 1
ATOM 749 C CA . LYS A 1 93 ? -1.089 -16.443 2.913 1.00 94.81 93 LYS A CA 1
ATOM 750 C C . LYS A 1 93 ? -1.853 -16.927 1.674 1.00 94.81 93 LYS A C 1
ATOM 752 O O . LYS A 1 93 ? -2.272 -18.084 1.644 1.00 94.81 93 LYS A O 1
ATOM 757 N N . TYR A 1 94 ? -2.046 -16.056 0.686 1.00 92.56 94 TYR A N 1
ATOM 758 C CA . TYR A 1 94 ? -2.826 -16.328 -0.520 1.00 92.56 94 TYR A CA 1
ATOM 759 C C . TYR A 1 94 ? -1.929 -16.701 -1.704 1.00 92.56 94 TYR A C 1
ATOM 761 O O . TYR A 1 94 ? -2.260 -17.620 -2.449 1.00 92.56 94 TYR A O 1
ATOM 769 N N . PHE A 1 95 ? -0.777 -16.040 -1.843 1.00 92.81 95 PHE A N 1
ATOM 770 C CA . PHE A 1 95 ? 0.087 -16.162 -3.026 1.00 92.81 95 PHE A CA 1
ATOM 771 C C . PHE A 1 95 ? 1.336 -17.016 -2.789 1.00 92.81 95 PHE A C 1
ATOM 773 O O . PHE A 1 95 ? 2.008 -17.407 -3.740 1.00 92.81 95 PHE A O 1
ATOM 780 N N . GLY A 1 96 ? 1.644 -17.344 -1.529 1.00 95.12 96 GLY A N 1
ATOM 781 C CA . GLY A 1 96 ? 2.752 -18.229 -1.167 1.00 95.12 96 GLY A CA 1
ATOM 782 C C . GLY A 1 96 ? 4.144 -17.605 -1.299 1.00 95.12 96 GLY A C 1
ATOM 783 O O . GLY A 1 96 ? 5.130 -18.340 -1.278 1.00 95.12 96 GLY A O 1
ATOM 784 N N . VAL A 1 97 ? 4.231 -16.279 -1.434 1.00 97.94 97 VAL A N 1
ATOM 785 C CA . VAL A 1 97 ? 5.491 -15.524 -1.485 1.00 97.94 97 VAL A CA 1
ATOM 786 C C . VAL A 1 97 ? 5.629 -14.712 -0.204 1.00 97.94 97 VAL A C 1
ATOM 788 O O . VAL A 1 97 ? 4.761 -13.904 0.116 1.00 97.94 97 VAL A O 1
ATOM 791 N N . GLU A 1 98 ? 6.703 -14.941 0.548 1.00 98.12 98 GLU A N 1
ATOM 792 C CA . GLU A 1 98 ? 6.943 -14.252 1.817 1.00 98.12 98 GLU A CA 1
ATOM 793 C C . GLU A 1 98 ? 7.541 -12.853 1.595 1.00 98.12 98 GLU A C 1
ATOM 795 O O . GLU A 1 98 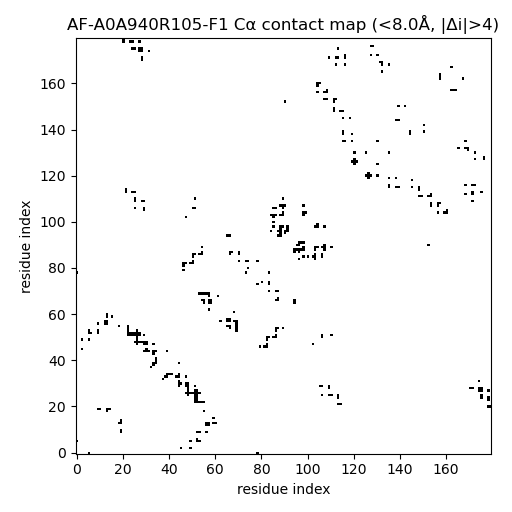? 8.418 -12.694 0.746 1.00 98.12 98 GLU A O 1
ATOM 800 N N . PRO A 1 99 ? 7.128 -11.835 2.372 1.00 98.19 99 PRO A N 1
ATOM 801 C CA . PRO A 1 99 ? 7.753 -10.521 2.319 1.00 98.19 99 PRO A CA 1
ATOM 802 C C . PRO A 1 99 ? 9.130 -10.538 2.998 1.00 98.19 99 PRO A C 1
ATOM 804 O O . PRO A 1 99 ? 9.244 -10.750 4.211 1.00 98.19 99 PRO A O 1
ATOM 807 N N . GLU A 1 100 ? 10.189 -10.270 2.232 1.00 97.88 100 GLU A N 1
ATOM 808 C CA . GLU A 1 100 ? 11.575 -10.349 2.710 1.00 97.88 100 GLU A CA 1
ATOM 809 C C . GLU A 1 100 ? 12.184 -8.957 2.906 1.00 97.88 100 GLU A C 1
ATOM 811 O O . GLU A 1 100 ? 12.711 -8.631 3.983 1.00 97.88 100 GLU A O 1
ATOM 816 N N . SER A 1 101 ? 12.081 -8.125 1.868 1.00 98.50 101 SER A N 1
ATOM 817 C CA . SER A 1 101 ? 12.647 -6.781 1.841 1.00 98.50 101 SER A CA 1
ATOM 818 C C . SER A 1 101 ? 11.829 -5.798 2.687 1.00 98.50 101 SER A C 1
ATOM 820 O O . SER A 1 101 ? 10.695 -6.071 3.090 1.00 98.50 101 SER A O 1
ATOM 822 N N . THR A 1 102 ? 12.386 -4.616 2.963 1.00 98.50 102 THR A N 1
ATOM 823 C CA . THR A 1 102 ? 11.609 -3.540 3.596 1.00 98.50 102 THR A CA 1
ATOM 824 C C . THR A 1 102 ? 10.424 -3.131 2.717 1.00 98.50 102 THR A C 1
ATOM 826 O O . THR A 1 102 ? 9.333 -2.936 3.235 1.00 98.50 102 THR A O 1
ATOM 829 N N . MET A 1 103 ? 10.601 -3.067 1.393 1.00 98.75 103 MET A N 1
ATOM 830 C CA . MET A 1 103 ? 9.532 -2.705 0.454 1.00 98.75 103 MET A CA 1
ATOM 831 C C . MET A 1 103 ? 8.374 -3.714 0.505 1.00 98.75 103 MET A C 1
ATOM 833 O O . MET A 1 103 ? 7.217 -3.309 0.594 1.00 98.75 103 MET A O 1
ATOM 837 N N . ASP A 1 104 ? 8.694 -5.008 0.550 1.00 98.81 104 ASP A N 1
ATOM 838 C CA . ASP A 1 104 ? 7.724 -6.109 0.614 1.00 98.81 104 ASP A CA 1
ATOM 839 C C . ASP A 1 104 ? 6.896 -6.058 1.905 1.00 98.81 104 ASP A C 1
ATOM 841 O O . ASP A 1 104 ? 5.670 -6.165 1.914 1.00 98.81 104 ASP A O 1
ATOM 845 N N . LYS A 1 105 ? 7.575 -5.853 3.037 1.00 98.75 105 LYS A N 1
ATOM 846 C CA . LYS A 1 105 ? 6.906 -5.749 4.338 1.00 98.75 105 LYS A CA 1
ATOM 847 C C . LYS A 1 105 ? 5.989 -4.534 4.382 1.00 98.75 105 LYS A C 1
ATOM 849 O O . LYS A 1 105 ? 4.894 -4.612 4.931 1.00 98.75 105 LYS A O 1
ATOM 854 N N . MET A 1 106 ? 6.426 -3.421 3.798 1.00 98.75 106 MET A N 1
ATOM 855 C CA . MET A 1 106 ? 5.652 -2.188 3.810 1.00 98.75 106 MET A CA 1
ATOM 856 C C . MET A 1 106 ? 4.447 -2.233 2.870 1.00 98.75 106 MET A C 1
ATOM 858 O O . MET A 1 106 ? 3.406 -1.717 3.267 1.00 98.75 106 MET A O 1
ATOM 862 N N . ILE A 1 107 ? 4.513 -2.882 1.698 1.00 98.81 107 ILE A N 1
ATOM 863 C CA . ILE A 1 107 ? 3.312 -3.032 0.855 1.00 98.81 107 ILE A CA 1
ATOM 864 C C . ILE A 1 107 ? 2.243 -3.865 1.563 1.00 98.81 107 ILE A C 1
ATOM 866 O O . ILE A 1 107 ? 1.084 -3.463 1.589 1.00 98.81 107 ILE A O 1
ATOM 870 N N . TYR A 1 108 ? 2.647 -4.948 2.232 1.00 98.50 108 TYR A N 1
ATOM 871 C CA . TYR A 1 108 ? 1.728 -5.812 2.970 1.00 98.50 108 TYR A CA 1
ATOM 872 C C . TYR A 1 108 ? 1.059 -5.075 4.141 1.00 98.50 108 TYR A C 1
ATOM 874 O O . TYR A 1 108 ? -0.120 -5.263 4.430 1.00 98.50 108 TYR A O 1
ATOM 882 N N . VAL A 1 109 ? 1.796 -4.177 4.804 1.00 98.12 109 VAL A N 1
ATOM 883 C CA . VAL A 1 109 ? 1.245 -3.314 5.858 1.00 98.12 109 VAL A CA 1
ATOM 884 C C . VAL A 1 109 ? 0.312 -2.251 5.280 1.00 98.12 109 VAL A C 1
ATOM 886 O O . VAL A 1 109 ? -0.759 -1.999 5.837 1.00 98.12 109 VAL A O 1
ATOM 889 N N . PHE A 1 110 ? 0.726 -1.582 4.205 1.00 98.62 110 PHE A N 1
ATOM 890 C CA . PHE A 1 110 ? 0.008 -0.429 3.683 1.00 98.62 110 PHE A CA 1
ATOM 891 C C . PHE A 1 110 ? -1.251 -0.781 2.923 1.00 98.62 110 PHE A C 1
ATOM 893 O O . PHE A 1 110 ? -2.181 0.014 3.004 1.00 98.62 110 PHE A O 1
ATOM 900 N N . ASP A 1 111 ? -1.306 -1.908 2.226 1.00 98.00 111 ASP A N 1
ATOM 901 C CA . ASP A 1 111 ? -2.456 -2.293 1.411 1.00 98.00 111 ASP A CA 1
ATOM 902 C C . ASP A 1 111 ? -3.764 -2.291 2.236 1.00 98.00 111 ASP A C 1
ATOM 904 O O . ASP A 1 111 ? -4.570 -1.351 2.178 1.00 98.00 111 ASP A O 1
ATOM 908 N N . GLU A 1 112 ? -3.918 -3.253 3.143 1.00 95.19 112 GLU A N 1
ATOM 909 C CA . GLU A 1 112 ? -5.142 -3.402 3.939 1.00 95.19 112 GLU A CA 1
ATOM 910 C C . GLU A 1 112 ? -5.422 -2.194 4.857 1.00 95.19 112 GLU A C 1
ATOM 912 O O . GLU A 1 112 ? -6.573 -1.767 5.043 1.00 95.19 112 GLU A O 1
ATOM 917 N N . LEU A 1 113 ? -4.375 -1.582 5.432 1.00 97.50 113 LEU A N 1
ATOM 918 C CA . LEU A 1 113 ? -4.547 -0.393 6.272 1.00 97.50 113 LEU A CA 1
ATOM 919 C C . LEU A 1 113 ? -5.018 0.821 5.465 1.00 97.50 113 LEU A C 1
ATOM 921 O O . LEU A 1 113 ? -5.883 1.552 5.956 1.00 97.50 113 LEU A O 1
ATOM 925 N N . SER A 1 114 ? -4.519 1.032 4.245 1.00 97.81 114 SER A N 1
ATOM 926 C CA . SER A 1 114 ? -4.936 2.152 3.387 1.00 97.81 114 SER A CA 1
ATOM 927 C C . SER A 1 114 ? -6.407 2.031 3.007 1.00 97.81 114 SER A C 1
ATOM 929 O O . SER A 1 114 ? -7.144 3.023 3.087 1.00 97.81 114 SER A O 1
ATOM 931 N N . GLY A 1 115 ? -6.871 0.817 2.691 1.00 96.19 115 GLY A N 1
ATOM 932 C CA . GLY A 1 115 ? -8.286 0.541 2.439 1.00 96.19 115 GLY A CA 1
ATOM 933 C C . GLY A 1 115 ? -9.165 0.850 3.658 1.00 96.19 115 GLY A C 1
ATOM 934 O O . GLY A 1 115 ? -10.211 1.502 3.546 1.00 96.19 115 GLY A O 1
ATOM 935 N N . LEU A 1 116 ? -8.713 0.467 4.857 1.00 97.69 116 LEU A N 1
ATOM 936 C CA . LEU A 1 116 ? -9.414 0.750 6.111 1.00 97.69 116 LEU A CA 1
ATOM 937 C C . LEU A 1 116 ? -9.486 2.248 6.430 1.00 97.69 116 LEU A C 1
ATOM 939 O O . LEU A 1 116 ? -10.554 2.750 6.805 1.00 97.69 116 LEU A O 1
ATOM 943 N N . VAL A 1 117 ? -8.365 2.966 6.302 1.00 98.06 117 VAL A N 1
ATOM 944 C CA . VAL A 1 117 ? -8.302 4.416 6.535 1.00 98.06 117 VAL A CA 1
ATOM 945 C C . VAL A 1 117 ? -9.190 5.146 5.530 1.00 98.06 117 VAL A C 1
ATOM 947 O O . VAL A 1 117 ? -9.978 6.010 5.932 1.00 98.06 117 VAL A O 1
ATOM 950 N N . HIS A 1 118 ? -9.156 4.752 4.253 1.00 97.69 118 HIS A N 1
ATOM 951 C CA . HIS A 1 118 ? -10.033 5.325 3.237 1.00 97.69 118 HIS A CA 1
ATOM 952 C C . HIS A 1 118 ? -11.507 5.104 3.564 1.00 97.69 118 HIS A C 1
ATOM 954 O O . HIS A 1 118 ? -12.279 6.064 3.599 1.00 97.69 118 HIS A O 1
ATOM 960 N N . ALA A 1 119 ? -11.901 3.872 3.894 1.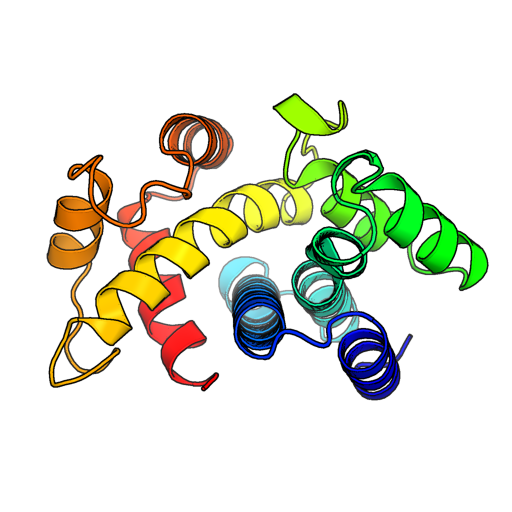00 96.94 119 ALA A N 1
ATOM 961 C CA . ALA A 1 119 ? -13.273 3.572 4.286 1.00 96.94 119 ALA A CA 1
ATOM 962 C C . ALA A 1 119 ? -13.726 4.434 5.475 1.00 96.94 119 ALA A C 1
ATOM 964 O O . ALA A 1 119 ? -14.890 4.835 5.552 1.00 96.94 119 ALA A O 1
ATOM 965 N N . TYR A 1 120 ? -12.815 4.751 6.405 1.00 97.81 120 TYR A N 1
ATOM 966 C CA . TYR A 1 120 ? -13.159 5.580 7.557 1.00 97.81 120 TYR A CA 1
ATOM 967 C C . TYR A 1 120 ? -13.320 7.037 7.137 1.00 97.81 120 TYR A C 1
ATOM 969 O O . TYR A 1 120 ? -14.251 7.697 7.600 1.00 97.81 120 TYR A O 1
ATOM 977 N N . SER A 1 121 ? -12.480 7.516 6.214 1.00 97.38 121 SER A N 1
ATOM 978 C CA . SER A 1 121 ? -12.598 8.854 5.635 1.00 97.38 121 SER A CA 1
ATOM 979 C C . SER A 1 121 ? -13.981 9.077 5.013 1.00 97.38 121 SER A C 1
ATOM 981 O O . SER A 1 121 ? -14.625 10.078 5.316 1.00 97.38 121 SER A O 1
ATOM 983 N N . LEU A 1 122 ? -14.509 8.097 4.271 1.00 96.19 122 LEU A N 1
ATOM 984 C CA . LEU A 1 122 ? -15.814 8.184 3.604 1.00 96.19 122 LEU A CA 1
ATOM 985 C C . LEU A 1 122 ? -16.998 8.319 4.579 1.00 96.19 122 LEU A C 1
ATOM 987 O O . LEU A 1 122 ? -18.059 8.810 4.201 1.00 96.19 122 LEU A O 1
ATOM 991 N N . MET A 1 123 ? -16.836 7.901 5.839 1.00 95.56 123 MET A N 1
ATOM 992 C CA . MET A 1 123 ? -17.860 8.052 6.881 1.00 95.56 123 MET A CA 1
ATOM 993 C C . MET A 1 123 ? -17.783 9.386 7.631 1.00 95.56 123 MET A C 1
ATOM 995 O O . MET A 1 123 ? -18.689 9.710 8.406 1.00 95.56 123 MET A O 1
ATOM 999 N N . ARG A 1 124 ? -16.681 10.128 7.492 1.00 96.75 124 ARG A N 1
ATOM 1000 C CA . ARG A 1 124 ? -16.439 11.360 8.245 1.00 96.75 124 ARG A CA 1
ATOM 1001 C C . ARG A 1 124 ? -16.906 12.566 7.429 1.00 96.75 124 ARG A C 1
ATOM 1003 O O . ARG A 1 124 ? -16.535 12.676 6.266 1.00 96.75 124 ARG A O 1
ATOM 1010 N N . PRO A 1 125 ? -17.604 13.545 8.039 1.00 94.75 125 PRO A N 1
ATOM 1011 C CA . PRO A 1 125 ? -17.953 14.791 7.351 1.00 94.75 125 PRO A CA 1
ATOM 1012 C C . PRO A 1 125 ? -16.741 15.550 6.787 1.00 94.75 125 PRO A C 1
ATOM 1014 O O . PRO A 1 125 ? -16.859 16.208 5.762 1.00 94.75 125 PRO A O 1
ATOM 1017 N N . GLY A 1 126 ? -15.583 15.453 7.455 1.00 94.69 126 GLY A N 1
ATOM 1018 C CA . GLY A 1 126 ? -14.321 16.064 7.021 1.00 94.69 126 GLY A CA 1
ATOM 1019 C C . GLY A 1 126 ? -13.418 15.156 6.181 1.00 94.69 126 GLY A C 1
ATOM 1020 O O . GLY A 1 126 ? -12.290 15.537 5.902 1.00 94.69 126 GLY A O 1
ATOM 1021 N N . GLY A 1 127 ? -13.845 13.944 5.805 1.00 95.75 127 GLY A N 1
ATOM 1022 C CA . GLY A 1 127 ? -12.989 13.026 5.047 1.00 95.75 127 GLY A CA 1
ATOM 1023 C C . GLY A 1 127 ? -11.736 12.620 5.828 1.00 95.75 127 GLY A C 1
ATOM 1024 O O . GLY A 1 127 ? -11.836 12.006 6.893 1.00 95.75 127 GLY A O 1
ATOM 1025 N N . TYR A 1 128 ? -10.559 12.978 5.315 1.00 96.44 128 TYR A N 1
ATOM 1026 C CA . TYR A 1 128 ? -9.274 12.845 6.015 1.00 96.44 128 TYR A CA 1
ATOM 1027 C C . TYR A 1 128 ? -9.009 13.998 6.993 1.00 96.44 128 TYR A C 1
ATOM 1029 O O . TYR A 1 128 ? -8.327 13.810 7.997 1.00 96.44 128 TYR A O 1
ATOM 1037 N N . ASP A 1 129 ? -9.610 15.169 6.775 1.00 96.06 129 ASP A N 1
ATOM 1038 C CA . ASP A 1 129 ? -9.315 16.371 7.550 1.00 96.06 129 ASP A CA 1
ATOM 1039 C C . ASP A 1 129 ? -9.718 16.174 9.023 1.00 96.06 129 ASP A C 1
ATOM 1041 O O . ASP A 1 129 ? -10.830 15.739 9.362 1.00 96.06 129 ASP A O 1
ATOM 1045 N N . GLY A 1 130 ? -8.766 16.421 9.925 1.00 95.31 130 GLY A N 1
ATOM 1046 C CA . GLY A 1 130 ? -8.916 16.193 11.365 1.00 95.31 130 GLY A CA 1
ATOM 1047 C C . GLY A 1 130 ? -9.114 14.725 11.768 1.00 95.31 130 GLY A C 1
ATOM 1048 O O . GLY A 1 130 ? -9.667 14.473 12.841 1.00 95.31 130 GLY A O 1
ATOM 1049 N N . MET A 1 131 ? -8.781 13.755 10.904 1.00 97.75 131 MET A N 1
ATOM 1050 C CA . MET A 1 131 ? -8.759 12.338 11.278 1.00 97.75 131 MET A CA 1
ATOM 1051 C C . MET A 1 131 ? -7.628 12.103 12.277 1.00 97.75 131 MET A C 1
ATOM 1053 O O . MET A 1 131 ? -6.530 12.613 12.095 1.00 97.75 131 MET A O 1
ATOM 1057 N N . ASP A 1 132 ? -7.895 11.330 13.329 1.00 96.69 132 ASP A N 1
ATOM 1058 C CA . ASP A 1 132 ? -6.887 10.953 14.312 1.00 96.69 132 ASP A CA 1
ATOM 1059 C C . ASP A 1 132 ? -6.627 9.439 14.314 1.00 96.69 132 ASP A C 1
ATOM 1061 O O . ASP A 1 132 ? -7.485 8.614 13.974 1.00 96.69 132 ASP A O 1
ATOM 1065 N N . VAL A 1 133 ? -5.427 9.066 14.762 1.00 98.31 133 VAL A N 1
ATOM 1066 C CA . VAL A 1 133 ? -4.998 7.665 14.907 1.00 98.31 133 VAL A CA 1
ATOM 1067 C C . VAL A 1 133 ? -5.964 6.871 15.794 1.00 98.31 133 VAL A C 1
ATOM 1069 O O . VAL A 1 133 ? -6.261 5.703 15.536 1.00 98.31 133 VAL A O 1
ATOM 1072 N N . LYS A 1 134 ? -6.509 7.504 16.842 1.00 98.06 134 LYS A N 1
ATOM 1073 C CA . LYS A 1 134 ? -7.445 6.858 17.776 1.00 98.06 134 LYS A CA 1
ATOM 1074 C C . LYS A 1 134 ? -8.730 6.414 17.078 1.00 98.06 134 LYS A C 1
ATOM 1076 O O . LYS A 1 134 ? -9.208 5.310 17.350 1.00 98.06 134 LYS A O 1
ATOM 1081 N N . GLY A 1 135 ? -9.275 7.240 16.187 1.00 97.81 135 GLY A N 1
ATOM 1082 C CA . GLY A 1 135 ? -10.449 6.924 15.388 1.00 97.81 135 GLY A CA 1
ATOM 1083 C C . GLY A 1 135 ? -10.213 5.722 14.479 1.00 97.81 135 GLY A C 1
ATOM 1084 O O . GLY A 1 135 ? -11.006 4.780 14.509 1.00 97.81 135 GLY A O 1
ATOM 1085 N N . VAL A 1 136 ? -9.091 5.699 13.755 1.00 97.94 136 VAL A N 1
ATOM 1086 C CA . VAL A 1 136 ? -8.718 4.561 12.895 1.00 97.94 136 VAL A CA 1
ATOM 1087 C C . VAL A 1 136 ? -8.558 3.283 13.721 1.00 97.94 136 VAL A C 1
ATOM 1089 O O . VAL A 1 136 ? -9.152 2.259 13.396 1.00 97.94 136 VAL A O 1
ATOM 1092 N N . LYS A 1 137 ? -7.858 3.332 14.861 1.00 98.06 137 LYS A N 1
ATOM 1093 C CA . LYS A 1 137 ? -7.697 2.165 15.750 1.00 98.06 137 LYS A CA 1
ATOM 1094 C C . LYS A 1 137 ? -9.019 1.647 16.308 1.00 98.06 137 LYS A C 1
ATOM 1096 O O . LYS A 1 137 ? -9.159 0.446 16.539 1.00 98.06 137 LYS A O 1
ATOM 1101 N N . LYS A 1 138 ? -9.996 2.526 16.548 1.00 97.69 138 LYS A N 1
ATOM 1102 C CA . LYS A 1 138 ? -11.347 2.106 16.939 1.00 97.69 138 LYS A CA 1
ATOM 1103 C C . LYS A 1 138 ? -12.005 1.311 15.809 1.00 97.69 138 LYS A C 1
ATOM 1105 O O . LYS A 1 138 ? -12.504 0.219 16.060 1.00 97.69 138 LYS A O 1
ATOM 1110 N N . ARG A 1 139 ? -11.927 1.811 14.573 1.00 96.94 139 ARG A N 1
ATOM 1111 C CA . ARG A 1 139 ? -12.436 1.135 13.370 1.00 96.94 139 ARG A CA 1
ATOM 1112 C C . ARG A 1 139 ? -11.731 -0.187 13.073 1.00 96.94 139 ARG A C 1
ATOM 1114 O O . ARG A 1 139 ? -12.384 -1.162 12.715 1.00 96.94 139 ARG A O 1
ATOM 1121 N N . LEU A 1 140 ? -10.429 -0.266 13.327 1.00 96.25 140 LEU A N 1
ATOM 1122 C CA . LEU A 1 140 ? -9.660 -1.504 13.216 1.00 96.25 140 LEU A CA 1
ATOM 1123 C C . LEU A 1 140 ? -10.202 -2.610 14.138 1.00 96.25 140 LEU A C 1
ATOM 1125 O O . LEU A 1 140 ? -10.261 -3.768 13.735 1.00 96.25 140 LEU A O 1
ATOM 1129 N N . LYS A 1 141 ? -10.680 -2.263 15.340 1.00 95.38 141 LYS A N 1
ATOM 1130 C CA . LYS A 1 141 ? -11.280 -3.220 16.292 1.00 95.38 141 LYS A CA 1
ATOM 1131 C C . LYS A 1 141 ? -12.723 -3.608 15.952 1.00 95.38 141 LYS A C 1
ATOM 1133 O O . LYS A 1 141 ? -13.204 -4.646 16.406 1.00 95.38 141 LYS A O 1
ATOM 1138 N N . GLU A 1 142 ? -13.428 -2.785 15.182 1.00 95.94 142 GLU A N 1
ATOM 1139 C CA . GLU A 1 142 ? -14.809 -3.026 14.762 1.00 95.94 142 GLU A CA 1
ATOM 1140 C C . GLU A 1 142 ? -14.834 -3.976 13.554 1.00 95.94 142 GLU A C 1
ATOM 1142 O O . GLU A 1 142 ? -14.741 -3.542 12.412 1.00 95.94 142 GLU A O 1
ATOM 1147 N N . LYS A 1 143 ? -14.988 -5.286 13.789 1.00 91.12 143 LYS A N 1
ATOM 1148 C CA . LYS A 1 143 ? -14.964 -6.310 12.719 1.00 91.12 143 LYS A CA 1
ATOM 1149 C C . LYS A 1 143 ? -16.017 -6.114 11.618 1.00 91.12 143 LYS A C 1
ATOM 1151 O O . LYS A 1 143 ? -15.829 -6.592 10.509 1.00 91.12 143 LYS A O 1
ATOM 1156 N N . SER A 1 144 ? -17.133 -5.452 11.922 1.00 94.25 144 SER A N 1
ATOM 1157 C CA . SER A 1 144 ? -18.178 -5.149 10.937 1.00 94.25 144 SER A CA 1
ATOM 1158 C C . SER A 1 144 ? -17.827 -3.972 10.025 1.00 94.25 144 SER A C 1
ATOM 1160 O O . SER A 1 144 ? -18.430 -3.818 8.966 1.00 94.25 144 SER A O 1
ATOM 1162 N N . PHE A 1 145 ? -16.884 -3.122 10.430 1.00 96.00 145 PHE A N 1
ATOM 1163 C CA . PHE A 1 145 ? -16.440 -1.988 9.639 1.00 96.00 145 PHE A CA 1
ATOM 1164 C C . PHE A 1 145 ? -15.374 -2.442 8.639 1.00 96.00 145 PHE A C 1
ATOM 1166 O O . PHE A 1 145 ? -14.402 -3.071 9.045 1.00 96.00 145 PHE A O 1
ATOM 1173 N N . ALA A 1 146 ? -15.535 -2.113 7.352 1.00 92.94 146 ALA A N 1
ATOM 1174 C CA . ALA A 1 146 ? -14.656 -2.602 6.285 1.00 92.94 146 ALA A CA 1
ATOM 1175 C C . ALA A 1 146 ? -14.431 -4.124 6.412 1.00 92.94 146 ALA A C 1
ATOM 1177 O O . ALA A 1 146 ? -13.313 -4.584 6.624 1.00 92.94 146 ALA A O 1
ATOM 1178 N N . ALA A 1 147 ? -15.527 -4.892 6.376 1.00 92.75 147 ALA A N 1
ATOM 1179 C CA . ALA A 1 147 ? -15.523 -6.329 6.668 1.00 92.75 147 ALA A CA 1
ATOM 1180 C C . ALA A 1 147 ? -14.678 -7.166 5.689 1.00 92.75 147 ALA A C 1
ATOM 1182 O O . ALA A 1 147 ? -14.303 -8.282 6.030 1.00 92.75 147 ALA A O 1
ATOM 1183 N N . ASN A 1 148 ? -14.375 -6.618 4.508 1.00 88.88 148 ASN A N 1
ATOM 1184 C CA . ASN A 1 148 ? -13.498 -7.247 3.521 1.00 88.88 148 ASN A CA 1
ATOM 1185 C C . ASN A 1 148 ? -12.006 -7.050 3.829 1.00 88.88 148 ASN A C 1
ATOM 1187 O O . ASN A 1 148 ? -11.199 -7.737 3.229 1.00 88.88 148 ASN A O 1
ATOM 1191 N N . VAL A 1 149 ? -11.653 -6.140 4.7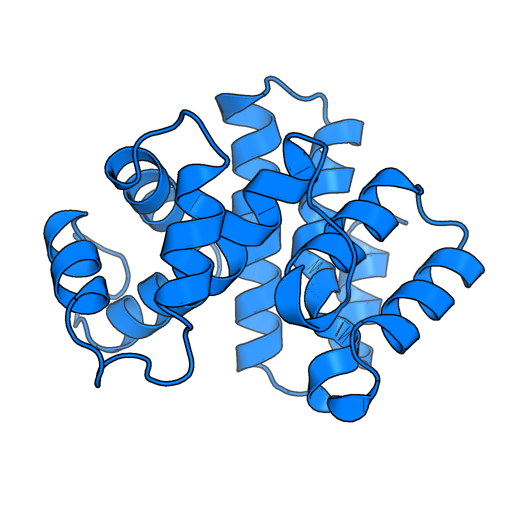47 1.00 91.94 149 VAL A N 1
ATOM 1192 C CA . VAL A 1 149 ? -10.262 -5.887 5.146 1.00 91.94 149 VAL A CA 1
ATOM 1193 C C . VAL A 1 149 ? -9.860 -6.881 6.229 1.00 91.94 149 VAL A C 1
ATOM 1195 O O . VAL A 1 149 ? -10.441 -6.892 7.329 1.00 91.94 149 VAL A O 1
ATOM 1198 N N . SER A 1 150 ? -8.848 -7.697 5.968 1.00 93.81 150 SER A N 1
ATOM 1199 C CA . SER A 1 150 ? -8.451 -8.764 6.879 1.00 93.81 150 SER A CA 1
ATOM 1200 C C . SER A 1 150 ? -7.686 -8.233 8.094 1.00 93.81 150 SER A C 1
ATOM 1202 O O . SER A 1 150 ? -6.575 -7.714 8.020 1.00 93.81 150 SER A O 1
ATOM 1204 N N . ARG A 1 151 ? -8.275 -8.382 9.289 1.00 94.31 151 ARG A N 1
ATOM 1205 C CA . ARG A 1 151 ? -7.594 -8.012 10.548 1.00 94.31 151 ARG A CA 1
ATOM 1206 C C . ARG A 1 151 ? -6.482 -8.981 10.920 1.00 94.31 151 ARG A C 1
ATOM 1208 O O . ARG A 1 151 ? -5.605 -8.611 11.690 1.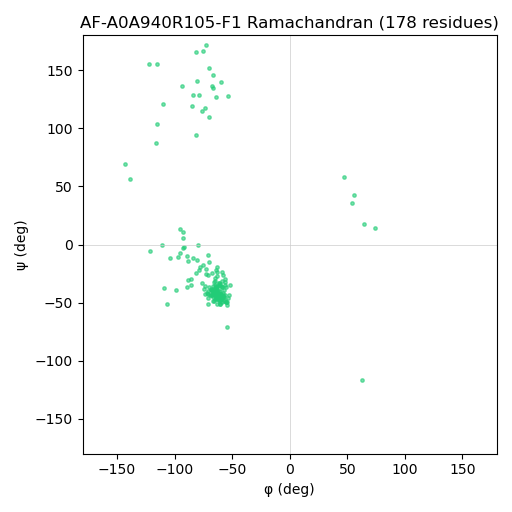00 94.31 151 ARG A O 1
ATOM 1215 N N . GLU A 1 152 ? -6.576 -10.223 10.459 1.00 95.25 152 GLU A N 1
ATOM 1216 C CA . GLU A 1 152 ? -5.519 -11.213 10.646 1.00 95.25 152 GLU A CA 1
ATOM 1217 C C . GLU A 1 152 ? -4.284 -10.786 9.858 1.00 95.25 152 GLU A C 1
ATOM 1219 O O . GLU A 1 152 ? -3.220 -10.652 10.456 1.00 95.25 152 GLU A O 1
ATOM 1224 N N . ASP A 1 153 ? -4.476 -10.435 8.587 1.00 96.12 153 ASP A N 1
ATOM 1225 C CA . ASP A 1 153 ? -3.391 -10.048 7.687 1.00 96.12 153 ASP A CA 1
ATOM 1226 C C . ASP A 1 153 ? -2.753 -8.723 8.136 1.00 96.12 153 ASP A C 1
ATOM 1228 O O . ASP A 1 153 ? -1.535 -8.644 8.248 1.00 96.12 153 ASP A O 1
ATOM 1232 N N . ILE A 1 154 ? -3.545 -7.733 8.584 1.00 96.31 154 ILE A N 1
ATOM 1233 C CA . ILE A 1 154 ? -2.997 -6.510 9.210 1.00 96.31 154 ILE A CA 1
ATOM 1234 C C . ILE A 1 154 ? -2.120 -6.834 10.430 1.00 96.31 154 ILE A C 1
ATOM 1236 O O . ILE A 1 154 ? -1.058 -6.238 10.606 1.00 96.31 154 ILE A O 1
ATOM 1240 N N . ASN A 1 155 ? -2.564 -7.730 11.318 1.00 96.56 155 ASN A N 1
ATOM 1241 C CA . ASN A 1 155 ? -1.788 -8.055 12.519 1.00 96.56 155 ASN A CA 1
ATOM 1242 C C . ASN A 1 155 ? -0.500 -8.811 12.168 1.00 96.56 155 ASN A C 1
ATOM 1244 O O . ASN A 1 155 ? 0.532 -8.550 12.786 1.00 96.56 155 ASN A O 1
ATOM 1248 N N . ASP A 1 156 ? -0.560 -9.722 11.196 1.00 98.00 156 ASP A N 1
ATOM 1249 C CA . ASP A 1 156 ? 0.608 -10.438 10.688 1.00 98.00 156 ASP A CA 1
ATOM 1250 C C . ASP A 1 156 ? 1.605 -9.466 10.043 1.00 98.00 156 ASP A C 1
ATOM 1252 O O . ASP A 1 156 ? 2.761 -9.417 10.462 1.00 98.00 156 ASP A O 1
ATOM 1256 N N . ALA A 1 157 ? 1.147 -8.609 9.128 1.00 97.88 157 ALA A N 1
ATOM 1257 C CA . ALA A 1 157 ? 1.960 -7.592 8.465 1.00 97.88 157 ALA A CA 1
ATOM 1258 C C . ALA A 1 157 ? 2.664 -6.666 9.470 1.00 97.88 157 ALA A C 1
ATOM 1260 O O . ALA A 1 157 ? 3.882 -6.491 9.424 1.00 97.88 157 ALA A O 1
ATOM 1261 N N . VAL A 1 158 ? 1.923 -6.132 10.447 1.00 97.44 158 VAL A N 1
ATOM 1262 C CA . VAL A 1 158 ? 2.477 -5.246 11.486 1.00 97.44 158 VAL A CA 1
ATOM 1263 C C . VAL A 1 158 ? 3.481 -5.975 12.383 1.00 97.44 158 VAL A C 1
ATOM 1265 O O . VAL A 1 158 ? 4.427 -5.356 12.857 1.00 97.44 158 VAL A O 1
ATOM 1268 N N . SER A 1 159 ? 3.323 -7.282 12.612 1.00 97.50 159 SER A N 1
ATOM 1269 C CA . SER A 1 159 ? 4.277 -8.060 13.418 1.00 97.50 159 SER A CA 1
ATOM 1270 C C . SER A 1 159 ? 5.635 -8.276 12.739 1.00 97.50 159 SER A C 1
ATOM 1272 O O . SER A 1 159 ? 6.601 -8.647 13.406 1.00 97.50 159 SER A O 1
ATOM 1274 N N . ARG A 1 160 ? 5.715 -8.037 11.423 1.00 97.44 160 ARG A N 1
ATOM 1275 C CA . ARG A 1 160 ? 6.916 -8.227 10.594 1.00 97.44 160 ARG A CA 1
ATOM 1276 C C . ARG A 1 160 ? 7.771 -6.966 10.468 1.00 97.44 160 ARG A C 1
ATOM 1278 O O . ARG A 1 160 ? 8.827 -7.017 9.835 1.00 97.44 160 ARG A O 1
ATOM 1285 N N . ILE A 1 161 ? 7.327 -5.855 11.050 1.00 97.50 161 ILE A N 1
ATOM 1286 C CA . ILE A 1 161 ? 8.026 -4.570 11.049 1.00 97.50 161 ILE A CA 1
ATOM 1287 C C . ILE A 1 161 ? 8.279 -4.088 12.479 1.00 97.50 161 ILE A C 1
ATOM 1289 O O . ILE A 1 161 ? 7.547 -4.425 13.406 1.00 97.50 161 ILE A O 1
ATOM 1293 N N . ASP A 1 162 ? 9.299 -3.249 12.648 1.00 96.44 162 ASP A N 1
ATOM 1294 C CA . ASP A 1 162 ? 9.634 -2.654 13.948 1.00 96.44 162 ASP A CA 1
ATOM 1295 C C . ASP A 1 162 ? 8.903 -1.322 14.201 1.00 96.44 162 ASP A C 1
ATOM 1297 O O . ASP A 1 162 ? 8.934 -0.784 15.312 1.00 96.44 162 ASP A O 1
ATOM 1301 N N . THR A 1 163 ? 8.241 -0.759 13.183 1.00 97.38 163 THR A N 1
ATOM 1302 C CA . THR A 1 163 ? 7.553 0.531 13.293 1.00 97.38 163 THR A CA 1
ATOM 1303 C C . THR A 1 163 ? 6.199 0.380 13.996 1.00 97.38 163 THR A C 1
ATOM 1305 O O . THR A 1 163 ? 5.376 -0.442 13.585 1.00 97.38 163 THR A O 1
ATOM 1308 N N . PRO A 1 164 ? 5.904 1.190 15.031 1.00 97.62 164 PRO A N 1
ATOM 1309 C CA . PRO A 1 164 ? 4.617 1.130 15.712 1.00 97.62 164 PRO A CA 1
ATOM 1310 C C . PRO A 1 164 ? 3.429 1.405 14.782 1.00 97.62 164 PRO A C 1
ATOM 1312 O O . PRO A 1 164 ? 3.438 2.358 14.004 1.00 97.62 164 PRO A O 1
ATOM 1315 N N . LEU A 1 165 ? 2.339 0.648 14.954 1.00 97.88 165 LEU A N 1
ATOM 1316 C CA . LEU A 1 165 ? 1.088 0.827 14.200 1.00 97.88 165 LEU A CA 1
ATOM 1317 C C . LEU A 1 165 ? 0.557 2.272 14.236 1.00 97.88 165 LEU A C 1
ATOM 1319 O O . LEU A 1 165 ? -0.029 2.744 13.267 1.00 97.88 165 LEU A O 1
ATOM 1323 N N . ASP A 1 166 ? 0.745 2.979 15.351 1.00 98.31 166 ASP A N 1
ATOM 1324 C CA . ASP A 1 166 ? 0.281 4.360 15.503 1.00 98.31 166 ASP A CA 1
ATOM 1325 C C . ASP A 1 166 ? 1.020 5.305 14.539 1.00 98.31 166 ASP A C 1
ATOM 1327 O O . ASP A 1 166 ? 0.400 6.217 13.994 1.00 98.31 166 ASP A O 1
ATOM 1331 N N . GLU A 1 167 ? 2.306 5.048 14.279 1.00 98.38 167 GLU A N 1
ATOM 1332 C CA . GLU A 1 167 ? 3.100 5.794 13.297 1.00 98.38 167 GLU A CA 1
ATOM 1333 C C . GLU A 1 167 ? 2.683 5.450 11.868 1.00 98.38 167 GLU A C 1
ATOM 1335 O O . GLU A 1 167 ? 2.516 6.357 11.057 1.00 98.38 167 GLU A O 1
ATOM 1340 N N . ILE A 1 168 ? 2.435 4.168 11.576 1.00 98.44 168 ILE A N 1
ATOM 1341 C CA . ILE A 1 168 ? 1.937 3.716 10.269 1.00 98.44 168 ILE A CA 1
ATOM 1342 C C . ILE A 1 168 ? 0.595 4.374 9.939 1.00 98.44 168 ILE A C 1
ATOM 1344 O O . ILE A 1 168 ? 0.428 4.951 8.869 1.00 98.44 168 ILE A O 1
ATOM 1348 N N . ILE A 1 169 ? -0.362 4.338 10.871 1.00 98.50 169 ILE A N 1
ATOM 1349 C CA . ILE A 1 169 ? -1.682 4.947 10.672 1.00 98.50 169 ILE A CA 1
ATOM 1350 C C . ILE A 1 169 ? -1.555 6.452 10.443 1.00 98.50 169 ILE A C 1
ATOM 1352 O O . ILE A 1 169 ? -2.214 6.982 9.550 1.00 98.50 169 ILE A O 1
ATOM 1356 N N . GLN A 1 170 ? -0.740 7.144 11.245 1.00 98.50 170 GLN A N 1
ATOM 1357 C CA . GLN A 1 170 ? -0.537 8.581 11.072 1.00 98.50 170 GLN A CA 1
ATOM 1358 C C . GLN A 1 170 ? 0.052 8.884 9.691 1.00 98.50 170 GLN A C 1
ATOM 1360 O O . GLN A 1 170 ? -0.454 9.755 8.990 1.00 98.50 170 GLN A O 1
ATOM 1365 N N . PHE A 1 171 ? 1.049 8.105 9.269 1.00 98.62 171 PHE A N 1
ATOM 1366 C CA . PHE A 1 171 ? 1.689 8.248 7.968 1.00 98.62 171 PHE A CA 1
ATOM 1367 C C . PHE A 1 171 ? 0.696 8.088 6.808 1.00 98.62 171 PHE A C 1
ATOM 1369 O O . PHE A 1 171 ? 0.667 8.906 5.890 1.00 98.62 171 PHE A O 1
ATOM 1376 N N . ILE A 1 172 ? -0.166 7.072 6.881 1.00 98.50 172 ILE A N 1
ATOM 1377 C CA . ILE A 1 172 ? -1.228 6.847 5.896 1.00 98.50 172 ILE A CA 1
ATOM 1378 C C . ILE A 1 172 ? -2.194 8.042 5.860 1.00 98.50 172 ILE A C 1
ATOM 1380 O O . ILE A 1 172 ? -2.509 8.535 4.781 1.00 98.50 172 ILE A O 1
ATOM 1384 N N . ILE A 1 173 ? -2.652 8.540 7.017 1.00 98.00 173 ILE A N 1
ATOM 1385 C CA . ILE A 1 173 ? -3.563 9.699 7.082 1.00 98.00 173 ILE A CA 1
ATOM 1386 C C . ILE A 1 173 ? -2.953 10.911 6.370 1.00 98.00 173 ILE A C 1
ATOM 1388 O O . ILE A 1 173 ? -3.636 11.551 5.565 1.00 98.00 173 ILE A O 1
ATOM 1392 N N . ASP A 1 174 ? -1.687 11.209 6.655 1.00 97.25 174 ASP A N 1
ATOM 1393 C CA . ASP A 1 174 ? -1.012 12.404 6.155 1.00 97.25 174 ASP A CA 1
ATOM 1394 C C . ASP A 1 174 ? -0.839 12.350 4.630 1.00 97.25 174 ASP A C 1
ATOM 1396 O O . ASP A 1 174 ? -1.185 13.306 3.931 1.00 97.25 174 ASP A O 1
ATOM 1400 N N . HIS A 1 175 ? -0.408 11.204 4.095 1.00 97.62 175 HIS A N 1
ATOM 1401 C CA . HIS A 1 175 ? -0.046 11.072 2.680 1.00 97.62 175 HIS A CA 1
ATOM 1402 C C . HIS A 1 175 ? -1.211 10.689 1.769 1.00 97.62 175 HIS A C 1
ATOM 1404 O O . HIS A 1 175 ? -1.341 11.224 0.664 1.00 97.62 175 HIS A O 1
ATOM 1410 N N . GLN A 1 176 ? -2.126 9.840 2.237 1.00 95.12 176 GLN A N 1
ATOM 1411 C CA . GLN A 1 176 ? -3.266 9.383 1.440 1.00 95.12 176 GLN A CA 1
ATOM 1412 C C . GLN A 1 176 ? -4.304 10.492 1.216 1.00 95.12 176 GLN A C 1
ATOM 1414 O O . GLN A 1 176 ? -5.003 10.497 0.204 1.00 95.12 176 GLN A O 1
ATOM 1419 N N . SER A 1 177 ? -4.374 11.478 2.120 1.00 91.12 177 SER A N 1
ATOM 1420 C CA . SER A 1 177 ? -5.302 12.617 2.029 1.00 91.12 177 SER A CA 1
ATOM 1421 C C . SER A 1 177 ? -5.135 13.467 0.759 1.00 91.12 177 SER A C 1
ATOM 1423 O O . SER A 1 177 ? -6.088 14.140 0.335 1.00 91.12 177 SER A O 1
ATOM 1425 N N . SER A 1 178 ? -3.940 13.411 0.160 1.00 90.94 178 SER A N 1
ATOM 1426 C CA . SER A 1 178 ? -3.549 14.127 -1.056 1.00 90.94 178 SER A CA 1
ATOM 1427 C C . SER A 1 178 ? -3.963 13.419 -2.355 1.00 90.94 178 SER A C 1
ATOM 1429 O O . SER A 1 178 ? -3.934 14.039 -3.418 1.00 90.94 178 SER A O 1
ATOM 1431 N N . VAL A 1 179 ? -4.404 12.157 -2.272 1.00 91.88 179 VAL A N 1
ATOM 1432 C CA . VAL A 1 179 ? -4.783 11.315 -3.415 1.00 91.88 179 VAL A CA 1
ATOM 1433 C C . VAL A 1 179 ? -6.279 11.001 -3.339 1.00 91.88 179 VAL A C 1
ATOM 1435 O O . VAL A 1 179 ? -6.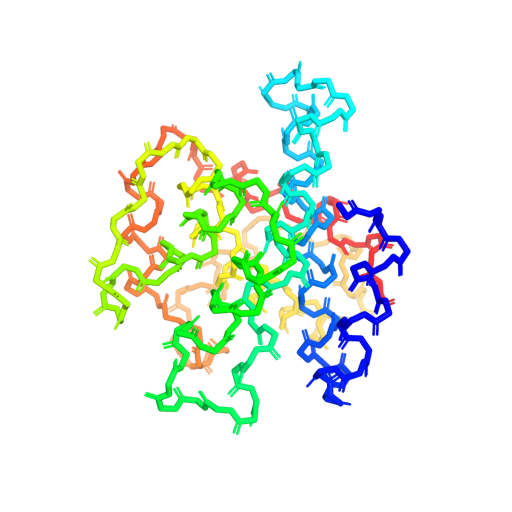721 10.194 -2.515 1.00 91.88 179 VAL A O 1
ATOM 1438 N N . ARG A 1 180 ? -7.068 11.682 -4.177 1.00 78.44 180 ARG A N 1
ATOM 1439 C CA . ARG A 1 180 ? -8.539 11.644 -4.184 1.00 78.44 180 ARG A CA 1
ATOM 1440 C C . ARG A 1 180 ? -9.092 11.330 -5.565 1.00 78.44 180 ARG A C 1
ATOM 1442 O O . ARG A 1 180 ? -8.458 11.756 -6.555 1.00 78.44 180 ARG A O 1
#

Sequence (180 aa):
MTIEEAHSLLEEWVPNERLRLHMKQVGAVMKAWAIEKENADAATALKWELAGLLHDADWEKYPDDHCRIIIEELERRQIDPDVIHCIASHGPKYFGVEPESTMDKMIYVFDELSGLVHAYSLMRPGGYDGMDVKGVKKRLKEKSFAANVSREDINDAVSRIDTPLDEIIQFIIDHQSSVR

Secondary structure (DSSP, 8-state):
--HHHHHHHHHHH---HHHHHHHHHHHHHHHHHHHHTS---HHHHHHHHHHHHHTTTTTTT-TTTTTHHHHHHHHHTT--HHHHHHHHHSSHHHH-----SHHHHHHHHHHHHHHHHHHHHHHSTTTTTT--HHHHHHHHH-TTTTTTS-HHHHHHHHHTSSS-HHHHHHHHHHHHTT--

Solvent-accessible surface area (backbone atoms only — not comparable to full-atom values): 9762 Å² total; per-residue (Å²): 130,54,73,68,57,50,50,52,48,37,60,74,54,34,79,52,65,66,61,44,49,50,24,50,27,34,7,52,37,36,23,50,44,29,42,78,74,67,67,40,52,75,70,57,16,45,42,37,21,51,23,32,43,45,48,64,43,32,38,90,86,35,61,93,49,49,52,54,62,46,46,55,52,39,56,75,68,67,48,60,65,68,33,50,49,27,34,45,12,46,44,35,94,80,56,74,30,75,53,80,51,73,67,12,38,47,46,27,36,41,48,52,50,48,55,49,50,49,58,51,18,76,75,38,97,56,36,55,61,90,64,51,56,68,60,50,55,50,45,69,70,36,69,81,52,63,63,89,51,57,66,65,55,46,52,54,30,48,70,76,50,92,68,56,67,66,58,53,48,44,51,45,54,67,52,32,63,78,57,129

Nearest PDB structures (foldseek):
  7eiv-assembly1_C  TM=5.371E-01  e=5.204E-03  Escherichia coli K-12
  6pc1-assembly2_D  TM=6.486E-01  e=4.531E+00  Helicobacter pylori G27

Foldseek 3Di:
DDPVVLLVLLVVQPVDPVVQLLLQLQLQLQLCCCCPPVVHDPVVSNLSSSLSNQLCSNCVVCVVCPPPVSLVVCVVVVHDVVSSLLSQQLCCVRNVRHQDDPSNLSSVQRRLLLLLLQLLLVVDPNRLPPDALVSSVVLLPVCVRPVVRDNVSNVVSCVVDPDDPRVVNVSSSVRSVVRD

pLDDT: mean 97.05, std 2.32, range [78.44, 98.88]